Protein AF-A0A960RHS7-F1 (afdb_monomer_lite)

pLDDT: mean 85.56, std 8.04, range [52.03, 95.56]

Structure (mmCIF, N/CA/C/O backbone):
data_AF-A0A960RHS7-F1
#
_entry.id   AF-A0A960RHS7-F1
#
loop_
_atom_site.group_PDB
_atom_site.id
_atom_site.type_symbol
_atom_site.label_atom_id
_atom_site.label_alt_id
_atom_site.label_comp_id
_atom_site.label_asym_id
_atom_site.label_entity_id
_atom_site.label_seq_id
_atom_site.pdbx_PDB_ins_code
_atom_site.Cartn_x
_atom_site.Cartn_y
_atom_site.Cartn_z
_atom_site.occupancy
_atom_site.B_iso_or_equiv
_atom_site.auth_seq_id
_atom_site.auth_comp_id
_atom_site.auth_asym_id
_atom_site.auth_atom_id
_atom_site.pdbx_PDB_model_num
ATOM 1 N N . MET A 1 1 ? -24.316 -7.707 -0.248 1.00 77.88 1 MET A N 1
ATOM 2 C CA . MET A 1 1 ? -23.109 -7.051 0.309 1.00 77.88 1 MET A CA 1
ATOM 3 C C . MET A 1 1 ? -22.322 -7.945 1.276 1.00 77.88 1 MET A C 1
ATOM 5 O O . MET A 1 1 ? -21.204 -8.300 0.944 1.00 77.88 1 MET A O 1
ATOM 9 N N . LYS A 1 2 ? -22.888 -8.410 2.404 1.00 79.69 2 LYS A N 1
ATOM 10 C CA . LYS A 1 2 ? -22.148 -9.217 3.407 1.00 79.69 2 LYS A CA 1
ATOM 11 C C . LYS A 1 2 ? -21.436 -10.469 2.859 1.00 79.69 2 LYS A C 1
ATOM 13 O O . LYS A 1 2 ? -20.266 -10.679 3.148 1.00 79.69 2 LYS A O 1
ATOM 18 N N . ARG A 1 3 ? -22.123 -11.273 2.037 1.00 86.50 3 ARG A N 1
ATOM 19 C CA . ARG A 1 3 ? -21.534 -12.470 1.401 1.00 86.50 3 ARG A CA 1
ATOM 20 C C . ARG A 1 3 ? -20.357 -12.122 0.484 1.00 86.50 3 ARG A C 1
ATOM 22 O O . ARG A 1 3 ? -19.348 -12.806 0.524 1.00 86.50 3 ARG A O 1
ATOM 29 N N . ALA A 1 4 ? -20.466 -11.030 -0.275 1.00 85.12 4 ALA A N 1
ATOM 30 C CA . ALA A 1 4 ? -19.394 -10.567 -1.151 1.00 85.12 4 ALA A CA 1
ATOM 31 C C . ALA A 1 4 ? -18.138 -10.176 -0.356 1.00 85.12 4 ALA A C 1
ATOM 33 O O . ALA A 1 4 ? -17.047 -10.571 -0.731 1.00 85.12 4 ALA A O 1
ATOM 34 N N . MET A 1 5 ? -18.283 -9.497 0.786 1.00 84.31 5 MET A N 1
ATOM 35 C CA . MET A 1 5 ? -17.137 -9.128 1.631 1.00 84.31 5 MET A CA 1
ATOM 36 C C . MET A 1 5 ? -16.442 -10.334 2.268 1.00 84.31 5 MET A C 1
ATOM 38 O O . MET A 1 5 ? -15.220 -10.350 2.374 1.00 84.31 5 MET A O 1
ATOM 42 N N . ILE A 1 6 ? -17.207 -11.358 2.658 1.00 88.31 6 ILE A N 1
ATOM 43 C CA . ILE A 1 6 ? -16.636 -12.626 3.133 1.00 88.31 6 ILE A CA 1
ATOM 44 C C . ILE A 1 6 ? -15.860 -13.302 1.999 1.00 88.31 6 ILE A C 1
ATOM 46 O O . ILE A 1 6 ? -14.728 -13.722 2.208 1.00 88.31 6 ILE A O 1
ATOM 50 N N . LEU A 1 7 ? -16.432 -13.362 0.792 1.00 89.25 7 LEU A N 1
ATOM 51 C CA . LEU A 1 7 ? -15.748 -13.925 -0.374 1.00 89.25 7 LEU A CA 1
ATOM 52 C C . LEU A 1 7 ? -14.478 -13.143 -0.727 1.00 89.25 7 LEU A C 1
ATOM 54 O O . LEU A 1 7 ? -13.459 -13.763 -0.994 1.00 89.25 7 LEU A O 1
ATOM 58 N N . MET A 1 8 ? -14.500 -11.808 -0.665 1.00 87.44 8 MET A N 1
ATOM 59 C CA . MET A 1 8 ? -13.308 -10.976 -0.871 1.00 87.44 8 MET A CA 1
ATOM 60 C C . MET A 1 8 ? -12.215 -11.295 0.150 1.00 87.44 8 MET A C 1
ATOM 62 O O . MET A 1 8 ? -11.065 -11.496 -0.232 1.00 87.44 8 MET A O 1
ATOM 66 N N . LEU A 1 9 ? -12.572 -11.399 1.435 1.00 89.25 9 LEU A N 1
ATOM 67 C CA . LEU A 1 9 ? -11.628 -11.767 2.488 1.00 89.25 9 LEU A CA 1
ATOM 68 C C . LEU A 1 9 ? -11.018 -13.153 2.233 1.00 89.25 9 LEU A C 1
ATOM 70 O O . LEU A 1 9 ? -9.800 -13.302 2.280 1.00 89.25 9 LEU A O 1
ATOM 74 N N . LEU A 1 10 ? -11.841 -14.150 1.905 1.00 89.69 10 LEU A N 1
ATOM 75 C CA . LEU A 1 10 ? -11.372 -15.509 1.621 1.00 89.69 10 LEU A CA 1
ATOM 76 C C . LEU A 1 10 ? -10.491 -15.565 0.367 1.00 89.69 10 LEU A C 1
ATOM 78 O O . LEU A 1 10 ? -9.412 -16.149 0.400 1.00 89.69 10 LEU A O 1
ATOM 82 N N . PHE A 1 11 ? -10.902 -14.921 -0.726 1.00 89.94 11 PHE A N 1
ATOM 83 C CA . PHE A 1 11 ? -10.131 -14.913 -1.969 1.00 89.94 11 PHE A CA 1
ATOM 84 C C . PHE A 1 11 ? -8.838 -14.106 -1.865 1.00 89.94 11 PHE A C 1
ATOM 86 O O . PHE A 1 11 ? -7.864 -14.443 -2.535 1.00 89.94 11 PHE A O 1
ATOM 93 N N . SER A 1 12 ? -8.760 -13.118 -0.971 1.00 88.88 12 SER A N 1
ATOM 94 C CA . SER A 1 12 ? -7.507 -12.405 -0.705 1.00 88.88 12 SER A CA 1
ATOM 95 C C . SER A 1 12 ? -6.403 -13.283 -0.090 1.00 88.88 12 SER A C 1
ATOM 97 O O . SER A 1 12 ? -5.241 -12.882 -0.110 1.00 88.88 12 SER A O 1
ATOM 99 N N . LEU A 1 13 ? -6.728 -14.492 0.397 1.00 88.56 13 LEU A N 1
ATOM 100 C CA . LEU A 1 13 ? -5.743 -15.484 0.849 1.00 88.56 13 LEU A CA 1
ATOM 101 C C . LEU A 1 13 ? -5.168 -16.342 -0.285 1.00 88.56 13 LEU A C 1
ATOM 103 O O . LEU A 1 13 ? -4.121 -16.956 -0.093 1.00 88.56 13 LEU A O 1
ATOM 107 N N . ILE A 1 14 ? -5.807 -16.388 -1.461 1.00 89.56 14 ILE A N 1
ATOM 108 C CA . ILE A 1 14 ? -5.341 -17.209 -2.591 1.00 89.56 14 ILE A CA 1
ATOM 109 C C . ILE A 1 14 ? -3.872 -16.907 -2.949 1.00 89.56 14 ILE A C 1
ATOM 111 O O . ILE A 1 14 ? -3.099 -17.861 -3.044 1.00 89.56 14 ILE A O 1
ATOM 115 N N . PRO A 1 15 ? -3.432 -15.635 -3.082 1.00 86.12 15 PRO A N 1
ATOM 116 C CA . PRO A 1 15 ? -2.029 -15.328 -3.371 1.00 86.12 15 PRO A CA 1
ATOM 117 C C . PRO A 1 15 ? -1.060 -15.806 -2.289 1.00 86.12 15 PRO A C 1
ATOM 119 O O . PRO A 1 15 ? 0.035 -16.262 -2.606 1.00 86.12 15 PRO A O 1
ATOM 122 N N . VAL A 1 16 ? -1.472 -15.751 -1.021 1.00 85.75 16 VAL A N 1
ATOM 123 C CA . VAL A 1 16 ? -0.654 -16.211 0.107 1.00 85.75 16 VAL A CA 1
ATOM 124 C C . VAL A 1 16 ? -0.471 -17.725 0.041 1.00 85.75 16 VAL A C 1
ATOM 126 O O . VAL A 1 16 ? 0.652 -18.209 0.130 1.00 85.75 16 VAL A O 1
ATOM 129 N N . PHE A 1 17 ? -1.551 -18.483 -0.163 1.00 89.50 17 PHE A N 1
ATOM 130 C CA . PHE A 1 17 ? -1.464 -19.939 -0.285 1.00 89.50 17 PHE A CA 1
ATOM 131 C C . PHE A 1 17 ? -0.670 -20.369 -1.518 1.00 89.50 17 PHE A C 1
ATOM 133 O O . PHE A 1 17 ? 0.147 -21.283 -1.422 1.00 89.50 17 PHE A O 1
ATOM 140 N N . ALA A 1 18 ? -0.852 -19.681 -2.648 1.00 88.62 18 ALA A N 1
ATOM 141 C CA . ALA A 1 18 ? -0.068 -19.909 -3.857 1.00 88.62 18 ALA A CA 1
ATOM 142 C C . ALA A 1 18 ? 1.438 -19.731 -3.605 1.00 88.62 18 ALA A C 1
ATOM 144 O O . ALA A 1 18 ? 2.249 -20.511 -4.107 1.00 88.62 18 ALA A O 1
ATOM 145 N N . GLN A 1 19 ? 1.799 -18.742 -2.789 1.00 86.00 19 GLN A N 1
ATOM 146 C CA . GLN A 1 19 ? 3.178 -18.469 -2.418 1.00 86.00 19 GLN A CA 1
ATOM 147 C C . GLN A 1 19 ? 3.744 -19.470 -1.411 1.00 86.00 19 GLN A C 1
ATOM 149 O O . GLN A 1 19 ? 4.865 -19.937 -1.593 1.00 86.00 19 GLN A O 1
ATOM 154 N N . ILE A 1 20 ? 2.975 -19.836 -0.384 1.00 87.62 20 ILE A N 1
ATOM 155 C CA . ILE A 1 20 ? 3.377 -20.868 0.579 1.00 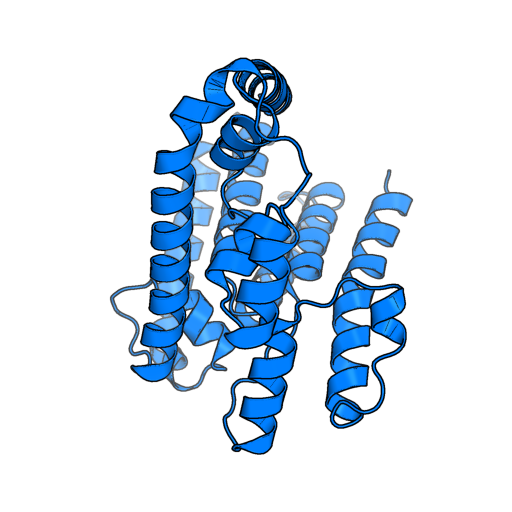87.62 20 ILE A CA 1
ATOM 156 C C . ILE A 1 20 ? 3.630 -22.187 -0.148 1.00 87.62 20 ILE A C 1
ATOM 158 O O . ILE A 1 20 ? 4.653 -22.816 0.095 1.00 87.62 20 ILE A O 1
ATOM 162 N N . LEU A 1 21 ? 2.744 -22.580 -1.069 1.00 89.88 21 LEU A N 1
ATOM 163 C CA . LEU A 1 21 ? 2.913 -23.788 -1.876 1.00 89.88 21 LEU A CA 1
ATOM 164 C C . LEU A 1 21 ? 4.201 -23.733 -2.707 1.00 89.88 21 LEU A C 1
ATOM 166 O O . LEU A 1 21 ? 4.971 -24.690 -2.711 1.00 89.88 21 LEU A O 1
ATOM 170 N N . PHE A 1 22 ? 4.461 -22.595 -3.354 1.00 87.44 22 PHE A N 1
ATOM 171 C CA . PHE A 1 22 ? 5.679 -22.383 -4.131 1.00 87.44 22 PHE A CA 1
ATOM 172 C C . PHE A 1 22 ? 6.938 -22.522 -3.261 1.00 87.44 22 PHE A C 1
ATOM 174 O O . PHE A 1 22 ? 7.807 -23.329 -3.583 1.00 87.44 22 PHE A O 1
ATOM 181 N N . PHE A 1 23 ? 7.013 -21.826 -2.123 1.00 85.25 23 PHE A N 1
ATOM 182 C CA . PHE A 1 23 ? 8.175 -21.892 -1.228 1.00 85.25 23 PHE A CA 1
ATOM 183 C C . PHE A 1 23 ? 8.345 -23.256 -0.555 1.00 85.25 23 PHE A C 1
ATOM 185 O O . PHE A 1 23 ? 9.458 -23.769 -0.504 1.00 85.25 23 PHE A O 1
ATOM 192 N N . ALA A 1 24 ? 7.258 -23.882 -0.096 1.00 86.81 24 ALA A N 1
ATOM 193 C CA . ALA A 1 24 ? 7.297 -25.217 0.503 1.00 86.81 24 ALA A CA 1
ATOM 194 C C . ALA A 1 24 ? 7.778 -26.285 -0.491 1.00 86.81 24 ALA A C 1
ATOM 196 O O . ALA A 1 24 ? 8.379 -27.277 -0.093 1.00 86.81 24 ALA A O 1
ATOM 197 N N . SER A 1 25 ? 7.538 -26.068 -1.786 1.00 88.00 25 SER A N 1
ATOM 198 C CA . SER A 1 25 ? 8.010 -26.937 -2.865 1.00 88.00 25 SER A CA 1
ATOM 199 C C . SER A 1 25 ? 9.435 -26.629 -3.347 1.00 88.00 25 SER A C 1
ATOM 201 O O . SER A 1 25 ? 9.880 -27.230 -4.325 1.00 88.00 25 SER A O 1
ATOM 203 N N . GLY A 1 26 ? 10.133 -25.663 -2.735 1.00 82.19 26 GLY A N 1
ATOM 204 C CA . GLY A 1 26 ? 11.438 -25.192 -3.215 1.00 82.19 26 GLY A CA 1
ATOM 205 C C . GLY A 1 26 ? 11.376 -24.569 -4.615 1.00 82.19 26 GLY A C 1
ATOM 206 O O . GLY A 1 26 ? 12.305 -24.711 -5.397 1.00 82.19 26 GLY A O 1
ATOM 207 N N . GLY A 1 27 ? 10.246 -23.954 -4.975 1.00 81.75 27 GLY A N 1
ATOM 208 C CA . GLY A 1 27 ? 10.025 -23.340 -6.286 1.00 81.75 27 GLY A CA 1
ATOM 209 C C . GLY A 1 27 ? 9.583 -24.296 -7.403 1.00 81.75 27 GLY A C 1
ATOM 210 O O . GLY A 1 27 ? 9.363 -23.850 -8.528 1.00 81.75 27 GLY A O 1
ATOM 211 N N . THR A 1 28 ? 9.406 -25.591 -7.123 1.00 86.56 28 THR A N 1
ATOM 212 C CA . THR A 1 28 ? 9.027 -26.587 -8.147 1.00 86.56 28 THR A CA 1
ATOM 213 C C . THR A 1 28 ? 7.557 -26.505 -8.573 1.00 86.56 28 THR A C 1
ATOM 215 O O . THR A 1 28 ? 7.239 -26.753 -9.738 1.00 86.56 28 THR A O 1
ATOM 218 N N . ILE A 1 29 ? 6.652 -26.128 -7.664 1.00 89.25 29 ILE A N 1
ATOM 219 C CA . ILE A 1 29 ? 5.213 -25.990 -7.928 1.00 89.25 29 ILE A CA 1
ATOM 220 C C . ILE A 1 29 ? 4.883 -24.517 -8.182 1.00 89.25 29 ILE A C 1
ATOM 222 O O . ILE A 1 29 ? 4.754 -23.732 -7.240 1.00 89.25 29 ILE A O 1
ATOM 226 N N . TYR A 1 30 ? 4.723 -24.144 -9.454 1.00 87.38 30 TYR A N 1
ATOM 227 C CA . TYR A 1 30 ? 4.441 -22.769 -9.900 1.00 87.38 30 TYR A CA 1
ATOM 228 C C . TYR A 1 30 ? 3.184 -22.633 -10.778 1.00 87.38 30 TYR A C 1
ATOM 230 O O . TYR A 1 30 ? 2.812 -21.521 -11.157 1.00 87.38 30 TYR A O 1
ATOM 238 N N . GLN A 1 31 ? 2.503 -23.735 -11.102 1.00 90.38 31 GLN A N 1
ATOM 239 C CA . GLN A 1 31 ? 1.359 -23.781 -12.022 1.00 90.38 31 GLN A CA 1
ATOM 240 C C . GLN A 1 31 ? 0.184 -22.911 -11.550 1.00 90.38 31 GLN A C 1
ATOM 242 O O . GLN A 1 31 ? -0.555 -22.359 -12.361 1.00 90.38 31 GLN A O 1
ATOM 247 N N . GLN A 1 32 ? 0.031 -22.730 -10.239 1.00 88.81 32 GLN A N 1
ATOM 248 C CA . GLN A 1 32 ? -0.959 -21.844 -9.634 1.00 88.81 32 GLN A CA 1
ATOM 249 C C . GLN A 1 32 ? -0.815 -20.383 -10.088 1.00 88.81 32 GLN A C 1
ATOM 251 O O . GLN A 1 32 ? -1.810 -19.659 -10.141 1.00 88.81 32 GLN A O 1
ATOM 256 N N . TYR A 1 33 ? 0.387 -19.952 -10.485 1.00 85.75 33 TYR A N 1
ATOM 257 C CA . TYR A 1 33 ? 0.612 -18.607 -11.014 1.00 85.75 33 TYR A CA 1
ATOM 258 C C . TYR A 1 33 ? 0.092 -18.404 -12.443 1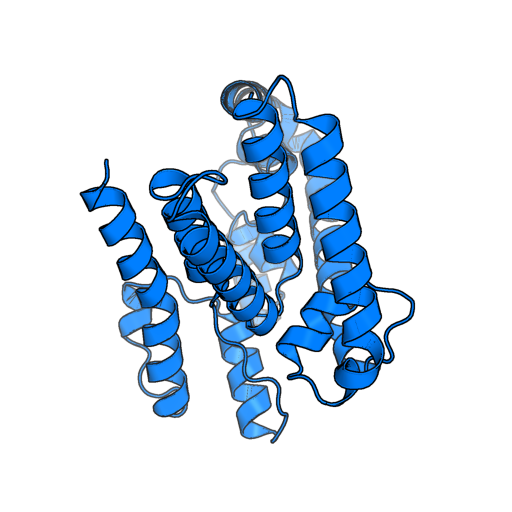.00 85.75 33 TYR A C 1
ATOM 260 O O . TYR A 1 33 ? 0.075 -17.275 -12.924 1.00 85.75 33 TYR A O 1
ATOM 268 N N . ALA A 1 34 ? -0.418 -19.454 -13.097 1.00 84.94 34 ALA A N 1
ATOM 269 C CA . ALA A 1 34 ? -1.224 -19.299 -14.308 1.00 84.94 34 ALA A CA 1
ATOM 270 C C . ALA A 1 34 ? -2.573 -18.609 -14.024 1.00 84.94 34 ALA A C 1
ATOM 272 O O . ALA A 1 34 ? -3.135 -17.960 -14.901 1.00 84.94 34 ALA A O 1
ATOM 273 N N . PHE A 1 35 ? -3.084 -18.732 -12.794 1.00 85.25 35 PHE A N 1
ATOM 274 C CA . PHE A 1 35 ? -4.382 -18.183 -12.382 1.00 85.25 35 PHE A CA 1
ATOM 275 C C . PHE A 1 35 ? -4.255 -17.050 -11.360 1.00 85.25 35 PHE A C 1
ATOM 277 O O . PHE A 1 35 ? -5.196 -16.286 -11.149 1.00 85.25 35 PHE A O 1
ATOM 284 N N . VAL A 1 36 ? -3.097 -16.939 -10.710 1.00 83.69 36 VAL A N 1
ATOM 285 C CA . VAL A 1 36 ? -2.826 -15.967 -9.653 1.00 83.69 36 VAL A CA 1
ATOM 286 C C . VAL A 1 36 ? -1.660 -15.093 -10.077 1.00 83.69 36 VAL A C 1
ATOM 288 O O . VAL A 1 36 ? -0.592 -15.595 -10.409 1.00 83.69 36 VAL A O 1
ATOM 291 N N . LYS A 1 37 ? -1.831 -13.771 -10.020 1.00 78.31 37 LYS A N 1
ATOM 292 C CA . LYS A 1 37 ? -0.743 -12.846 -10.343 1.00 78.31 37 LYS A CA 1
ATOM 293 C C . LYS A 1 37 ? 0.407 -13.024 -9.348 1.00 78.31 37 LYS A C 1
ATOM 295 O O . LYS A 1 37 ? 0.282 -12.657 -8.180 1.00 78.31 37 LYS A O 1
ATOM 300 N N . ALA A 1 38 ? 1.526 -13.563 -9.822 1.00 69.50 38 ALA A N 1
ATOM 301 C CA . ALA A 1 38 ? 2.760 -13.623 -9.055 1.00 69.50 38 ALA A CA 1
ATOM 302 C C . ALA A 1 38 ? 3.370 -12.224 -8.934 1.00 69.50 38 ALA A C 1
ATOM 304 O O . ALA A 1 38 ? 3.441 -11.476 -9.913 1.00 69.50 38 ALA A O 1
ATOM 305 N N . TYR A 1 39 ? 3.890 -11.886 -7.758 1.00 70.00 39 TYR A N 1
ATOM 306 C CA . TYR A 1 39 ? 4.847 -10.791 -7.651 1.00 70.00 39 TYR A CA 1
ATOM 307 C C . TYR A 1 39 ? 6.246 -11.360 -7.911 1.00 70.00 39 TYR A C 1
ATOM 309 O O . TYR A 1 39 ? 6.956 -11.751 -6.989 1.00 70.00 39 TYR A O 1
ATOM 317 N N . ALA A 1 40 ? 6.614 -11.465 -9.189 1.00 62.34 40 ALA A N 1
ATOM 318 C CA . ALA A 1 40 ? 7.804 -12.195 -9.629 1.00 62.34 40 ALA A CA 1
ATOM 319 C C . ALA A 1 40 ? 9.102 -11.714 -8.953 1.00 62.34 40 ALA A C 1
ATOM 321 O O . ALA A 1 40 ? 9.850 -12.529 -8.423 1.00 62.34 40 ALA A O 1
ATOM 322 N N . THR A 1 41 ? 9.337 -10.398 -8.882 1.00 63.75 41 THR A N 1
ATOM 323 C CA . THR A 1 41 ? 10.586 -9.828 -8.341 1.00 63.75 41 THR A CA 1
ATOM 324 C C . THR A 1 41 ? 10.828 -10.203 -6.880 1.00 63.75 41 THR A C 1
ATOM 326 O O . THR A 1 41 ? 11.939 -10.536 -6.493 1.00 63.75 41 THR A O 1
ATOM 329 N N . GLY A 1 42 ? 9.788 -10.159 -6.050 1.00 67.62 42 GLY A N 1
ATOM 330 C CA . GLY A 1 42 ? 9.926 -10.506 -4.635 1.00 67.62 42 GLY A CA 1
ATOM 331 C C . GLY A 1 42 ? 9.739 -11.995 -4.346 1.00 67.62 42 GLY A C 1
ATOM 332 O O . GLY A 1 42 ? 10.207 -12.453 -3.308 1.00 67.62 42 GLY A O 1
ATOM 333 N N . LEU A 1 43 ? 9.137 -12.762 -5.263 1.00 72.00 43 LEU A N 1
ATOM 334 C CA . LEU A 1 43 ? 9.147 -14.224 -5.212 1.00 72.00 43 LEU A CA 1
ATOM 335 C C . LEU A 1 43 ? 10.567 -14.767 -5.426 1.00 72.00 43 LEU A C 1
ATOM 337 O O . LEU A 1 43 ? 11.035 -15.566 -4.622 1.00 72.00 43 LEU A O 1
ATOM 341 N N . LEU A 1 44 ? 11.252 -14.274 -6.464 1.00 69.38 44 LEU A N 1
ATOM 342 C CA . LEU A 1 44 ? 12.635 -14.632 -6.788 1.00 69.38 44 LEU A CA 1
ATOM 343 C C . LEU A 1 44 ? 13.599 -14.169 -5.694 1.00 69.38 44 LEU A C 1
ATOM 345 O O . LEU A 1 44 ? 14.337 -14.988 -5.166 1.00 69.38 44 LEU A O 1
ATOM 349 N N . GLY A 1 45 ? 13.494 -12.912 -5.248 1.00 68.19 45 GLY A N 1
ATOM 350 C CA . GLY A 1 45 ? 14.327 -12.421 -4.144 1.00 68.19 45 GLY A CA 1
ATOM 351 C C . GLY A 1 45 ? 14.104 -13.170 -2.822 1.00 68.19 45 GLY A C 1
ATOM 352 O O . GLY A 1 45 ? 15.018 -13.280 -2.012 1.00 68.19 45 GLY A O 1
ATOM 353 N N . THR A 1 46 ? 12.907 -13.727 -2.597 1.00 71.38 46 THR A N 1
ATOM 354 C CA . THR A 1 46 ? 12.667 -14.597 -1.435 1.00 71.38 46 THR A CA 1
ATOM 355 C C . THR A 1 46 ? 13.326 -15.965 -1.605 1.00 71.38 46 THR A C 1
ATOM 357 O O . THR A 1 46 ? 13.904 -16.463 -0.645 1.00 71.38 46 THR A O 1
ATOM 360 N N . LEU A 1 47 ? 13.266 -16.572 -2.796 1.00 72.06 47 LEU A N 1
ATOM 361 C CA . LEU A 1 47 ? 13.964 -17.834 -3.066 1.00 72.06 47 LEU A CA 1
ATOM 362 C C . LEU A 1 47 ? 15.479 -17.682 -2.920 1.00 72.06 47 LEU A C 1
ATOM 364 O O . LEU A 1 47 ? 16.089 -18.466 -2.204 1.00 72.06 47 LEU A O 1
ATOM 368 N N . GLU A 1 48 ? 16.063 -16.638 -3.509 1.00 70.56 48 GLU A N 1
ATOM 369 C CA . GLU A 1 48 ? 17.491 -16.323 -3.372 1.00 70.56 48 GLU A CA 1
ATOM 370 C C . GLU A 1 48 ? 17.878 -16.101 -1.899 1.00 70.56 48 GLU A C 1
ATOM 372 O O . GLU A 1 48 ? 18.922 -16.565 -1.438 1.00 70.56 48 GLU A O 1
ATOM 377 N N . GLY A 1 49 ? 17.010 -15.443 -1.121 1.00 68.50 49 GLY A N 1
ATOM 378 C CA . GLY A 1 49 ? 17.170 -15.300 0.328 1.00 68.50 49 GLY A CA 1
ATOM 379 C C . GLY A 1 49 ? 17.148 -16.646 1.060 1.00 68.50 49 GLY A C 1
ATOM 380 O O . GLY A 1 49 ? 18.016 -16.913 1.886 1.00 68.50 49 GLY A O 1
ATOM 381 N N . MET A 1 50 ? 16.204 -17.526 0.723 1.00 69.00 50 MET A N 1
ATOM 382 C CA . MET A 1 50 ? 16.107 -18.868 1.307 1.00 69.00 50 MET A CA 1
ATOM 383 C C . MET A 1 50 ? 17.316 -19.748 0.953 1.00 69.00 50 MET A C 1
ATOM 385 O O . MET A 1 50 ? 17.805 -20.474 1.815 1.00 69.00 50 MET A O 1
ATOM 389 N N . GLU A 1 51 ? 17.822 -19.662 -0.279 1.00 71.38 51 GLU A N 1
ATOM 390 C CA . GLU A 1 51 ? 18.999 -20.403 -0.753 1.00 71.38 51 GLU A CA 1
ATOM 391 C C . GLU A 1 51 ? 20.307 -19.894 -0.131 1.00 71.38 51 GLU A C 1
ATOM 393 O O . GLU A 1 51 ? 21.192 -20.686 0.187 1.00 71.38 51 GLU A O 1
ATOM 398 N N . SER A 1 52 ? 20.419 -18.584 0.104 1.00 67.31 52 SER A N 1
ATOM 399 C CA . SER A 1 52 ? 21.588 -17.956 0.740 1.00 67.31 52 SER A CA 1
ATOM 400 C C . SER A 1 52 ? 21.587 -18.031 2.274 1.00 67.31 52 SER A C 1
ATOM 402 O O . SER A 1 52 ? 22.519 -17.543 2.913 1.00 67.31 52 SER A O 1
ATOM 404 N N . GLY A 1 53 ? 20.559 -18.630 2.889 1.00 59.47 53 GLY A N 1
ATOM 405 C CA . GLY A 1 53 ? 20.384 -18.658 4.348 1.00 59.47 53 GLY A CA 1
ATOM 406 C C . GLY A 1 53 ? 19.981 -17.304 4.954 1.00 59.47 53 GLY A C 1
ATOM 407 O O . GLY A 1 53 ? 19.979 -17.146 6.177 1.00 59.47 53 GLY A O 1
ATOM 408 N N . GLY A 1 54 ? 19.630 -16.325 4.116 1.00 56.34 54 GLY A N 1
ATOM 409 C CA . GLY A 1 54 ? 19.115 -15.020 4.510 1.00 56.34 54 GLY A CA 1
ATOM 410 C C . GLY A 1 54 ? 17.675 -15.102 5.027 1.00 56.34 54 GLY A C 1
ATOM 411 O O . GLY A 1 54 ? 16.798 -15.717 4.427 1.00 56.34 54 GLY A O 1
ATOM 412 N N . GLN A 1 55 ? 17.391 -14.446 6.154 1.00 52.41 55 GLN A N 1
ATOM 413 C CA . GLN A 1 55 ? 16.097 -14.538 6.852 1.00 52.41 55 GLN A CA 1
ATOM 414 C C . GLN A 1 55 ? 14.930 -13.755 6.210 1.00 52.41 55 GLN A C 1
ATOM 416 O O . GLN A 1 55 ? 13.943 -13.434 6.875 1.00 52.41 55 GLN A O 1
ATOM 421 N N . THR A 1 56 ? 14.987 -13.412 4.927 1.00 55.97 56 THR A N 1
ATOM 422 C CA . THR A 1 56 ? 14.024 -12.487 4.306 1.00 55.97 56 THR A CA 1
ATOM 423 C C . THR A 1 56 ? 12.931 -13.202 3.515 1.00 55.97 56 THR A C 1
ATOM 425 O O . THR A 1 56 ? 12.602 -12.822 2.393 1.00 55.97 56 THR A O 1
ATOM 428 N N . ALA A 1 57 ? 12.285 -14.200 4.124 1.00 59.66 57 ALA A N 1
ATOM 429 C CA . ALA A 1 57 ? 11.071 -14.769 3.548 1.00 59.66 57 ALA A CA 1
ATOM 430 C C . ALA A 1 57 ? 9.914 -13.756 3.601 1.00 59.66 57 ALA A C 1
ATOM 432 O O . ALA A 1 57 ? 9.420 -13.409 4.677 1.00 59.66 57 ALA A O 1
ATOM 433 N N . ARG A 1 58 ? 9.477 -13.260 2.436 1.00 71.75 58 ARG A N 1
ATOM 434 C CA . ARG A 1 58 ? 8.366 -12.303 2.324 1.00 71.75 58 ARG A CA 1
ATOM 435 C C . ARG A 1 58 ? 7.094 -12.997 1.905 1.00 71.75 58 ARG A C 1
ATOM 437 O O . ARG A 1 58 ? 7.033 -13.569 0.822 1.00 71.75 58 ARG A O 1
ATOM 444 N N . LEU A 1 59 ? 6.049 -12.857 2.711 1.00 74.56 59 LEU A N 1
ATOM 445 C CA . LEU A 1 59 ? 4.716 -13.322 2.347 1.00 74.56 59 LEU A CA 1
ATOM 446 C C . LEU A 1 59 ? 3.830 -12.155 1.883 1.00 74.56 59 LEU A C 1
ATOM 448 O O . LEU A 1 59 ? 3.769 -11.104 2.528 1.00 74.56 59 LEU A O 1
ATOM 452 N N . TYR A 1 60 ? 3.119 -12.331 0.764 1.00 76.12 60 TYR A N 1
ATOM 453 C CA . TYR A 1 60 ? 2.238 -11.327 0.145 1.00 76.12 60 TYR A CA 1
ATOM 454 C C . TYR A 1 60 ? 0.906 -11.182 0.877 1.00 76.12 60 TYR A C 1
ATOM 456 O O . TYR A 1 60 ? -0.176 -11.402 0.341 1.00 76.12 60 TYR A O 1
ATOM 464 N N . PHE A 1 61 ? 0.985 -10.732 2.119 1.00 80.88 61 PHE A N 1
ATOM 465 C CA . PHE A 1 61 ? -0.164 -10.536 2.992 1.00 80.88 61 PHE A CA 1
ATOM 466 C C . PHE A 1 61 ? -0.931 -9.223 2.776 1.00 80.88 61 PHE A C 1
ATOM 468 O O . PHE A 1 61 ? -1.960 -8.988 3.410 1.00 80.88 61 PHE A O 1
ATOM 475 N N . GLN A 1 62 ? -0.447 -8.362 1.879 1.00 78.69 62 GLN A N 1
ATOM 476 C CA . GLN A 1 62 ? -0.964 -7.009 1.661 1.00 78.69 62 GLN A CA 1
ATOM 477 C C . GLN A 1 62 ? -2.479 -6.981 1.402 1.00 78.69 62 GLN A C 1
ATOM 479 O O . GLN A 1 62 ? -3.218 -6.237 2.049 1.00 78.69 62 GLN A O 1
ATOM 484 N N . GLY A 1 63 ? -2.938 -7.824 0.469 1.00 84.00 63 GLY A N 1
ATOM 485 C CA . GLY A 1 63 ? -4.343 -7.890 0.069 1.00 84.00 63 GLY A CA 1
ATOM 486 C C . GLY A 1 63 ? -5.245 -8.410 1.186 1.00 84.00 63 GLY A C 1
ATOM 487 O O . GLY A 1 63 ? -6.354 -7.904 1.363 1.00 84.00 63 GLY A O 1
ATOM 488 N N . PHE A 1 64 ? -4.752 -9.365 1.978 1.00 88.56 64 PHE A N 1
ATOM 489 C CA . PHE A 1 64 ? -5.497 -9.908 3.110 1.00 88.56 64 PHE A CA 1
ATOM 490 C C . PHE A 1 64 ? -5.655 -8.887 4.235 1.00 88.56 64 PHE A C 1
ATOM 492 O O . PHE A 1 64 ? -6.770 -8.686 4.709 1.00 88.56 64 PHE A O 1
ATOM 499 N N . GLY A 1 65 ? -4.581 -8.185 4.614 1.00 90.62 65 GLY A N 1
ATOM 500 C CA . GLY A 1 65 ? -4.641 -7.154 5.656 1.00 90.62 65 GLY A CA 1
ATOM 501 C C . GLY A 1 65 ? -5.668 -6.061 5.338 1.00 90.62 65 GLY A C 1
ATOM 502 O O . GLY A 1 65 ? -6.531 -5.761 6.164 1.00 90.62 65 GLY A O 1
ATOM 503 N N . MET A 1 66 ? -5.663 -5.536 4.107 1.00 90.31 66 MET A N 1
ATOM 504 C CA . MET A 1 66 ? -6.658 -4.542 3.676 1.00 90.31 66 MET A CA 1
ATOM 505 C C . MET A 1 66 ? -8.080 -5.109 3.600 1.00 90.31 66 MET A C 1
ATOM 507 O O . MET A 1 66 ? -9.029 -4.460 4.039 1.00 90.31 66 MET A O 1
ATOM 511 N N . SER A 1 67 ? -8.249 -6.330 3.088 1.00 90.88 67 SER A N 1
ATOM 512 C CA . SER A 1 67 ? -9.570 -6.971 3.019 1.00 90.88 67 SER A CA 1
ATOM 513 C C . SER A 1 67 ? -10.148 -7.229 4.413 1.00 90.88 67 SER A C 1
ATOM 515 O O . SER A 1 67 ? -11.343 -7.025 4.635 1.00 90.88 67 SER A O 1
ATOM 517 N N . LEU A 1 68 ? -9.301 -7.617 5.372 1.00 93.44 68 LEU A N 1
ATOM 518 C CA . LEU A 1 68 ? -9.677 -7.809 6.770 1.00 93.44 68 LEU A CA 1
ATOM 519 C C . LEU A 1 68 ? -10.098 -6.492 7.424 1.00 93.44 68 LEU A C 1
ATOM 521 O O . LEU A 1 68 ? -11.084 -6.473 8.160 1.00 93.44 68 LEU A O 1
ATOM 525 N N . LEU A 1 69 ? -9.405 -5.390 7.123 1.00 93.12 69 LEU A N 1
ATOM 526 C CA . LEU A 1 69 ? -9.796 -4.063 7.590 1.00 93.12 69 LEU A CA 1
ATOM 527 C C . LEU A 1 69 ? -11.188 -3.677 7.070 1.00 93.12 69 LEU A C 1
ATOM 529 O O . LEU A 1 69 ? -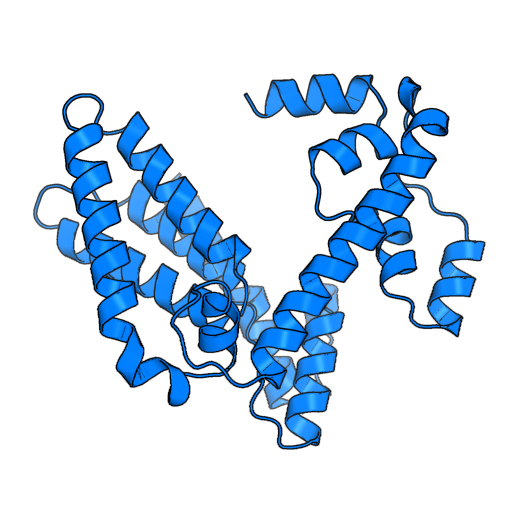12.055 -3.317 7.867 1.00 93.12 69 LEU A O 1
ATOM 533 N N . PHE A 1 70 ? -11.434 -3.780 5.760 1.00 91.56 70 PHE A N 1
ATOM 534 C CA . PHE A 1 70 ? -12.749 -3.462 5.191 1.00 91.56 70 PHE A CA 1
ATOM 535 C C . PHE A 1 70 ? -13.849 -4.352 5.767 1.00 91.56 70 PHE A C 1
ATOM 537 O O . PHE A 1 70 ? -14.928 -3.860 6.102 1.00 91.56 70 PHE A O 1
ATOM 544 N N . PHE A 1 71 ? -13.571 -5.648 5.933 1.00 92.50 71 PHE A N 1
ATOM 545 C CA . PHE A 1 71 ? -14.468 -6.569 6.621 1.00 92.50 71 PHE A CA 1
ATOM 546 C C . PHE A 1 71 ? -14.775 -6.090 8.048 1.00 92.50 71 PHE A C 1
ATOM 548 O O . PHE A 1 71 ? -15.939 -5.987 8.424 1.00 92.50 71 PHE A O 1
ATOM 555 N N . ALA A 1 72 ? -13.765 -5.733 8.838 1.00 92.62 72 ALA A N 1
ATOM 556 C CA . ALA A 1 72 ? -13.968 -5.275 10.208 1.00 92.62 72 ALA A CA 1
ATOM 557 C C . ALA A 1 72 ? -14.841 -4.011 10.268 1.00 92.62 72 ALA A C 1
ATOM 559 O O . ALA A 1 72 ? -15.820 -3.977 11.014 1.00 92.62 72 ALA A O 1
ATOM 560 N N . LEU A 1 73 ? -14.532 -3.011 9.436 1.00 90.75 73 LEU A N 1
ATOM 561 C CA . LEU A 1 73 ? -15.240 -1.728 9.401 1.00 90.75 73 LEU A CA 1
ATOM 562 C C . LEU A 1 73 ? -16.693 -1.847 8.920 1.00 90.75 73 LEU A C 1
ATOM 564 O O . LEU A 1 73 ? -17.548 -1.086 9.366 1.00 90.75 73 LEU A O 1
ATOM 568 N N . ALA A 1 74 ? -17.005 -2.801 8.040 1.00 88.88 74 ALA A N 1
ATOM 569 C CA . ALA A 1 74 ? -18.370 -2.982 7.545 1.00 88.88 74 ALA A CA 1
ATOM 570 C C . ALA A 1 74 ? -19.284 -3.760 8.506 1.00 88.88 74 ALA A C 1
ATOM 572 O O . ALA A 1 74 ? -20.509 -3.651 8.421 1.00 88.88 74 ALA A O 1
ATOM 573 N N . PHE A 1 75 ? -18.718 -4.587 9.390 1.00 88.25 75 PHE A N 1
ATOM 574 C CA . PHE A 1 75 ? -19.491 -5.490 10.251 1.00 88.25 75 PHE A CA 1
ATOM 575 C C . PHE A 1 75 ? -19.460 -5.119 11.735 1.00 88.25 75 PHE A C 1
ATOM 577 O O . PHE A 1 75 ? -20.349 -5.550 12.484 1.00 88.25 75 PHE A O 1
ATOM 584 N N . PHE A 1 76 ? -18.472 -4.337 12.169 1.00 89.12 76 PHE A N 1
ATOM 585 C CA . PHE A 1 76 ? -18.293 -3.947 13.561 1.00 89.12 76 PHE A CA 1
ATOM 586 C C . PHE A 1 76 ? -18.253 -2.425 13.712 1.00 89.12 76 PHE A C 1
ATOM 588 O O . PHE A 1 76 ? -17.641 -1.711 12.927 1.00 89.12 76 PHE A O 1
ATOM 595 N N . SER A 1 77 ? -18.902 -1.930 14.762 1.00 80.31 77 SER A N 1
ATOM 596 C CA . SER A 1 77 ? -18.907 -0.519 15.144 1.00 80.31 77 SER A CA 1
ATOM 597 C C . SER A 1 77 ? -17.869 -0.234 16.229 1.00 80.31 77 SER A C 1
ATOM 599 O O . SER A 1 77 ? -17.544 -1.107 17.037 1.00 80.31 77 SER A O 1
ATOM 601 N N . PHE A 1 78 ? -17.425 1.022 16.331 1.00 78.25 78 PHE A N 1
ATOM 602 C CA . PHE A 1 78 ? -16.585 1.476 17.452 1.00 78.25 78 PHE A CA 1
ATOM 603 C C . PHE A 1 78 ? -17.351 1.600 18.783 1.00 78.25 78 PHE A C 1
ATOM 605 O O . PHE A 1 78 ? -16.752 1.899 19.817 1.00 78.25 78 PHE A O 1
ATOM 612 N N . GLU A 1 79 ? -18.660 1.341 18.778 1.00 79.75 79 GLU A N 1
ATOM 613 C CA . GLU A 1 79 ? -19.538 1.380 19.948 1.00 79.75 79 GLU A CA 1
ATOM 614 C C . GLU A 1 79 ? -20.124 -0.010 20.248 1.00 79.75 79 GLU A C 1
ATOM 616 O O . GLU A 1 79 ? -20.348 -0.823 19.346 1.00 79.75 79 GLU A O 1
ATOM 621 N N . GLY A 1 80 ? -20.384 -0.284 21.530 1.00 83.19 80 GLY A N 1
ATOM 622 C CA . GLY A 1 80 ? -21.024 -1.517 21.994 1.00 83.19 80 GLY A CA 1
ATOM 623 C C . GLY A 1 80 ? -20.101 -2.740 22.102 1.00 83.19 80 GLY A C 1
ATOM 624 O O . GLY A 1 80 ? -18.876 -2.651 22.044 1.00 83.19 80 GLY A O 1
ATOM 625 N N . ARG A 1 81 ? -20.715 -3.921 22.273 1.00 83.56 81 ARG A N 1
ATOM 626 C CA . ARG A 1 81 ? -20.024 -5.191 22.595 1.00 83.56 81 ARG A CA 1
ATOM 627 C C . ARG A 1 81 ? -19.069 -5.686 21.501 1.00 83.56 81 ARG A C 1
ATOM 629 O O . ARG A 1 81 ? -18.154 -6.446 21.790 1.00 83.56 81 ARG A O 1
ATOM 636 N N . LYS A 1 82 ? -19.263 -5.255 20.249 1.00 88.94 82 LYS A N 1
ATOM 637 C CA . LYS A 1 82 ? -18.439 -5.671 19.099 1.00 88.94 82 LYS A CA 1
ATOM 638 C C . LYS A 1 82 ? -17.184 -4.812 18.894 1.00 88.94 82 LYS A C 1
ATOM 640 O O . LYS A 1 82 ? -16.360 -5.164 18.057 1.00 88.94 82 LYS A O 1
ATOM 645 N N . LYS A 1 83 ? -16.996 -3.746 19.685 1.00 88.19 83 LYS A N 1
ATOM 646 C CA . LYS A 1 83 ? -15.809 -2.877 19.623 1.00 88.19 83 LYS A CA 1
ATOM 647 C C . LYS A 1 83 ? -14.505 -3.659 19.804 1.00 88.19 83 LYS A C 1
ATOM 649 O O . LYS A 1 83 ? -13.534 -3.393 19.107 1.00 88.19 83 LYS A O 1
ATOM 654 N N . LEU A 1 84 ? -14.483 -4.632 20.720 1.00 89.25 84 LEU A N 1
ATOM 655 C CA . LEU A 1 84 ? -13.288 -5.444 20.953 1.00 89.25 84 LEU A CA 1
ATOM 656 C C . LEU A 1 84 ? -12.918 -6.266 19.711 1.00 89.25 84 LEU A C 1
ATOM 658 O O . LEU A 1 84 ? -11.755 -6.295 19.331 1.00 89.25 84 LEU A O 1
ATOM 662 N N . LEU A 1 85 ? -13.908 -6.863 19.038 1.00 91.50 85 LEU A N 1
ATOM 663 C CA . LEU A 1 85 ? -13.688 -7.609 17.795 1.00 91.50 85 LEU A CA 1
ATOM 664 C C . LEU A 1 85 ? -13.150 -6.705 16.682 1.00 91.50 85 LEU A C 1
ATOM 666 O O . LEU A 1 85 ? -12.226 -7.098 15.980 1.00 91.50 85 LEU A O 1
ATOM 670 N N . LEU A 1 86 ? -13.671 -5.479 16.564 1.00 91.12 86 LEU A N 1
ATOM 671 C CA . LEU A 1 86 ? -13.152 -4.489 15.619 1.00 91.12 86 LEU A CA 1
ATOM 672 C C . LEU A 1 86 ? -11.673 -4.185 15.872 1.00 91.12 86 LEU A C 1
ATOM 674 O O . LEU A 1 86 ? -10.869 -4.249 14.946 1.00 91.12 86 LEU A O 1
ATOM 678 N N . ILE A 1 87 ? -11.314 -3.886 17.124 1.00 90.25 87 ILE A N 1
ATOM 679 C CA . ILE A 1 87 ? -9.931 -3.581 17.510 1.00 90.25 87 ILE A CA 1
ATOM 680 C C . ILE A 1 87 ? -9.023 -4.775 17.213 1.00 90.25 87 ILE A C 1
ATOM 682 O O . ILE A 1 87 ? -7.970 -4.593 16.611 1.00 90.25 87 ILE A O 1
ATOM 686 N N . LEU A 1 88 ? -9.443 -5.993 17.564 1.00 92.44 88 LEU A N 1
ATOM 687 C CA . LEU A 1 88 ? -8.678 -7.207 17.277 1.00 92.44 88 LEU A CA 1
ATOM 688 C C . LEU A 1 88 ? -8.466 -7.409 15.772 1.00 92.44 88 LEU A C 1
ATOM 690 O O . LEU A 1 88 ? -7.349 -7.703 15.358 1.00 92.44 88 LEU A O 1
ATOM 694 N N . CYS A 1 89 ? -9.490 -7.202 14.941 1.00 93.88 89 CYS A N 1
ATOM 695 C CA . CYS A 1 89 ? -9.339 -7.295 13.490 1.00 93.88 89 CYS A CA 1
ATOM 696 C C . CYS A 1 89 ? -8.413 -6.210 12.924 1.00 93.88 89 CYS A C 1
ATOM 698 O O . CYS A 1 89 ? -7.637 -6.507 12.022 1.00 93.88 89 CYS A O 1
ATOM 700 N N . ILE A 1 90 ? -8.456 -4.981 13.451 1.00 92.25 90 ILE A N 1
ATOM 701 C CA . ILE A 1 90 ? -7.545 -3.898 13.045 1.00 92.25 90 ILE A CA 1
ATOM 702 C C . ILE A 1 90 ? -6.101 -4.239 13.425 1.00 92.25 90 ILE A C 1
ATOM 704 O O . ILE A 1 90 ? -5.205 -4.099 12.597 1.00 92.25 90 ILE A O 1
ATOM 708 N N . LEU A 1 91 ? -5.869 -4.715 14.651 1.00 91.62 91 LEU A N 1
ATOM 709 C CA . LEU A 1 91 ? -4.541 -5.131 15.107 1.00 91.62 91 LEU A CA 1
ATOM 710 C C . LEU A 1 91 ? -4.009 -6.307 14.284 1.00 91.62 91 LEU A C 1
ATOM 712 O O . LEU A 1 91 ? -2.843 -6.304 13.902 1.00 91.62 91 LEU A O 1
ATOM 716 N N . LEU A 1 92 ? -4.866 -7.276 13.957 1.00 93.00 92 LEU A N 1
ATOM 717 C CA . LEU A 1 92 ? -4.507 -8.406 13.105 1.00 93.00 92 LEU A CA 1
ATOM 718 C C . LEU A 1 92 ? -4.189 -7.956 11.673 1.00 93.00 92 LEU A C 1
ATOM 720 O O . LEU A 1 92 ? -3.188 -8.393 11.112 1.00 93.00 92 LEU A O 1
ATOM 724 N N . ALA A 1 93 ? -4.993 -7.054 11.102 1.00 92.75 93 ALA A N 1
ATOM 725 C CA . ALA A 1 93 ? -4.737 -6.468 9.789 1.00 92.75 93 ALA A CA 1
ATOM 726 C C . ALA A 1 93 ? -3.386 -5.741 9.763 1.00 92.75 93 ALA A C 1
ATOM 728 O O . ALA A 1 93 ? -2.575 -5.997 8.878 1.00 92.75 93 ALA A O 1
ATOM 729 N N . LEU A 1 94 ? -3.106 -4.905 10.769 1.00 90.38 94 LEU A N 1
ATOM 730 C CA . LEU A 1 94 ? -1.827 -4.209 10.913 1.00 90.38 94 LEU A CA 1
ATOM 731 C C . LEU A 1 94 ? -0.655 -5.181 11.072 1.00 90.38 94 LEU A C 1
ATOM 733 O O . LEU A 1 94 ? 0.334 -5.045 10.360 1.00 90.38 94 LEU A O 1
ATOM 737 N N . GLY A 1 95 ? -0.762 -6.169 11.962 1.00 89.94 95 GLY A N 1
ATOM 738 C CA . GLY A 1 95 ? 0.297 -7.149 12.210 1.00 89.94 95 GLY A CA 1
ATOM 739 C C . GLY A 1 95 ? 0.639 -7.963 10.963 1.00 89.94 95 GLY A C 1
ATOM 740 O O . GLY A 1 95 ? 1.804 -8.076 10.586 1.00 89.94 95 GLY A O 1
ATOM 741 N N . ILE A 1 96 ? -0.379 -8.461 10.264 1.00 89.19 96 ILE A N 1
ATOM 742 C CA . ILE A 1 96 ? -0.204 -9.218 9.022 1.00 89.19 96 ILE A CA 1
ATOM 743 C C . ILE A 1 96 ? 0.362 -8.328 7.899 1.00 89.19 96 ILE A C 1
ATOM 745 O O . ILE A 1 96 ? 1.235 -8.758 7.143 1.00 89.19 96 ILE A O 1
ATOM 749 N N . SER A 1 97 ? -0.064 -7.066 7.804 1.00 89.50 97 SER A N 1
ATOM 750 C CA . SER A 1 97 ? 0.505 -6.112 6.847 1.00 89.50 97 SER A CA 1
ATOM 751 C C . SER A 1 97 ? 1.947 -5.718 7.174 1.00 89.50 97 SER A C 1
ATOM 753 O O . SER A 1 97 ? 2.741 -5.571 6.248 1.00 89.50 97 SER A O 1
ATOM 755 N N . LEU A 1 98 ? 2.327 -5.613 8.450 1.00 88.88 98 LEU A N 1
ATOM 756 C CA . LEU A 1 98 ? 3.713 -5.380 8.873 1.00 88.88 98 LEU A CA 1
ATOM 757 C C . LEU A 1 98 ? 4.631 -6.534 8.454 1.00 88.88 98 LEU A C 1
ATOM 759 O O . LEU A 1 98 ? 5.726 -6.294 7.950 1.00 88.88 98 LEU A O 1
ATOM 763 N N . LEU A 1 99 ? 4.167 -7.781 8.582 1.00 86.94 99 LEU A N 1
ATOM 764 C CA . LEU A 1 99 ? 4.912 -8.965 8.136 1.00 86.94 99 LEU A CA 1
ATOM 765 C C . LEU A 1 99 ? 5.172 -8.976 6.622 1.00 86.94 99 LEU A C 1
ATOM 767 O O . LEU A 1 99 ? 6.102 -9.636 6.167 1.00 86.94 99 LEU A O 1
ATOM 771 N N . SER A 1 100 ? 4.386 -8.233 5.837 1.00 84.19 100 SER A N 1
ATOM 772 C CA . SER A 1 100 ? 4.536 -8.208 4.382 1.00 84.19 100 SER A CA 1
ATOM 773 C C . SER A 1 100 ? 5.770 -7.437 3.886 1.00 84.19 100 SER A C 1
ATOM 775 O O . SER A 1 100 ? 6.243 -7.715 2.787 1.00 84.19 100 SER A O 1
ATOM 777 N N . GLY A 1 101 ? 6.309 -6.478 4.652 1.00 81.69 101 GLY A N 1
ATOM 778 C CA . GLY A 1 101 ? 7.431 -5.637 4.194 1.00 81.69 101 GLY A CA 1
ATOM 779 C C . GLY A 1 101 ? 7.037 -4.370 3.424 1.00 81.69 101 GLY A C 1
ATOM 780 O O . GLY A 1 101 ? 7.915 -3.663 2.919 1.00 81.69 101 GLY A O 1
ATOM 781 N N . PHE A 1 102 ? 5.738 -4.079 3.294 1.00 84.31 102 PHE A N 1
ATOM 782 C CA . PHE A 1 102 ? 5.209 -3.033 2.416 1.00 84.31 102 PHE A CA 1
ATOM 783 C C . PHE A 1 102 ? 4.663 -1.820 3.186 1.00 84.31 102 PHE A C 1
ATOM 785 O O . PHE A 1 102 ? 3.553 -1.835 3.719 1.00 84.31 102 PHE A O 1
ATOM 792 N N . ARG A 1 103 ? 5.424 -0.714 3.163 1.00 85.38 103 ARG A N 1
ATOM 793 C CA . ARG A 1 103 ? 5.069 0.567 3.813 1.00 85.38 103 ARG A CA 1
ATOM 794 C C . ARG A 1 103 ? 3.745 1.158 3.320 1.00 85.38 103 ARG A C 1
ATOM 796 O O . ARG A 1 103 ? 2.958 1.667 4.113 1.00 85.38 103 ARG A O 1
ATOM 803 N N . ASN A 1 104 ? 3.477 1.066 2.018 1.00 84.81 104 ASN A N 1
ATOM 804 C CA . ASN A 1 104 ? 2.261 1.608 1.404 1.00 84.81 104 ASN A CA 1
ATOM 805 C C . ASN A 1 104 ? 0.980 0.961 1.952 1.00 84.81 104 ASN A C 1
ATOM 807 O O . ASN A 1 104 ? -0.050 1.623 2.008 1.00 84.81 104 ASN A O 1
ATOM 811 N N . VAL A 1 105 ? 1.035 -0.298 2.392 1.00 86.62 105 VAL A N 1
ATOM 812 C CA . VAL A 1 105 ? -0.132 -0.981 2.969 1.00 86.62 105 VAL A CA 1
ATOM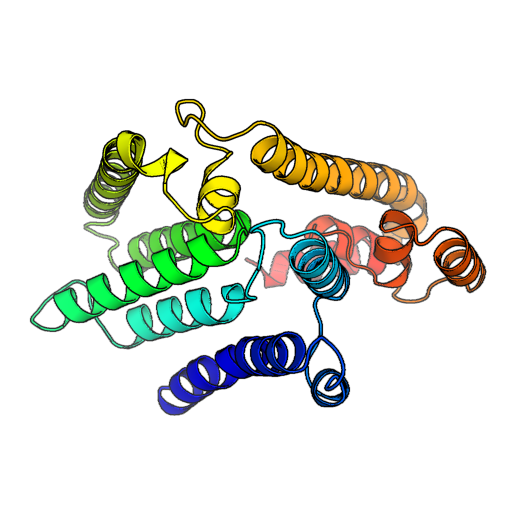 813 C C . VAL A 1 105 ? -0.455 -0.428 4.350 1.00 86.62 105 VAL A C 1
ATOM 815 O O . VAL A 1 105 ? -1.621 -0.198 4.651 1.00 86.62 105 VAL A O 1
ATOM 818 N N . ILE A 1 106 ? 0.563 -0.148 5.168 1.00 87.62 106 ILE A N 1
ATOM 819 C CA . ILE A 1 106 ? 0.379 0.477 6.486 1.00 87.62 106 ILE A CA 1
ATOM 820 C C . ILE A 1 106 ? -0.252 1.855 6.316 1.00 87.62 106 ILE A C 1
ATOM 822 O O . ILE A 1 106 ? -1.264 2.150 6.948 1.00 87.62 106 ILE A O 1
ATOM 826 N N . LEU A 1 107 ? 0.289 2.664 5.401 1.00 88.06 107 LEU A N 1
ATOM 827 C CA . LEU A 1 107 ? -0.281 3.970 5.070 1.00 88.06 107 LEU A CA 1
ATOM 828 C C . LEU A 1 107 ? -1.717 3.845 4.544 1.00 88.06 107 LEU A C 1
ATOM 830 O O . LEU A 1 107 ? -2.576 4.630 4.936 1.00 88.06 107 LEU A O 1
ATOM 834 N N . GLY A 1 108 ? -2.004 2.833 3.721 1.00 89.81 108 GLY A N 1
ATOM 835 C CA . GLY A 1 108 ? -3.349 2.536 3.230 1.00 89.81 108 GLY A CA 1
ATOM 836 C C . GLY A 1 108 ? -4.335 2.185 4.348 1.00 89.81 108 GLY A C 1
ATOM 837 O O . GLY A 1 108 ? -5.438 2.733 4.380 1.00 89.81 108 GLY A O 1
ATOM 838 N N . ILE A 1 109 ? -3.937 1.335 5.302 1.00 90.19 109 ILE A N 1
ATOM 839 C CA . ILE A 1 109 ? -4.743 0.993 6.486 1.00 90.19 109 ILE A CA 1
ATOM 840 C C . ILE A 1 109 ? -5.019 2.251 7.312 1.00 90.19 109 ILE A C 1
ATOM 842 O O . ILE A 1 109 ? -6.169 2.520 7.663 1.00 90.19 109 ILE A O 1
ATOM 846 N N . MET A 1 110 ? -3.984 3.044 7.595 1.00 88.44 110 MET A N 1
ATOM 847 C CA . MET A 1 110 ? -4.110 4.272 8.381 1.00 88.44 110 MET A CA 1
ATOM 848 C C . MET A 1 110 ? -4.997 5.310 7.692 1.00 88.44 110 MET A C 1
ATOM 850 O O . MET A 1 110 ? -5.894 5.862 8.327 1.00 88.44 110 MET A O 1
ATOM 854 N N . GLY A 1 111 ? -4.793 5.540 6.394 1.00 90.56 111 GLY A N 1
ATOM 855 C CA . GLY A 1 111 ? -5.605 6.453 5.592 1.00 90.56 111 GLY A CA 1
ATOM 856 C C . GLY A 1 111 ? -7.066 6.015 5.529 1.00 90.56 111 GLY A C 1
ATOM 857 O O . GLY A 1 111 ? -7.964 6.828 5.730 1.00 90.56 111 GLY A O 1
ATOM 858 N N . THR A 1 112 ? -7.320 4.716 5.357 1.00 91.75 112 THR A N 1
ATOM 859 C CA . THR A 1 112 ? -8.682 4.163 5.350 1.00 91.75 112 THR A CA 1
ATOM 860 C C . THR A 1 112 ? -9.364 4.332 6.706 1.00 91.75 112 THR A C 1
ATOM 862 O O . THR A 1 112 ? -10.516 4.759 6.760 1.00 91.75 112 THR A O 1
ATOM 865 N N . LEU A 1 113 ? -8.664 4.055 7.812 1.00 89.94 113 LEU A N 1
ATOM 866 C CA . LEU A 1 113 ? -9.183 4.286 9.165 1.00 89.94 113 LEU A CA 1
ATOM 867 C C . LEU A 1 113 ? -9.483 5.767 9.411 1.00 89.94 113 LEU A C 1
ATOM 869 O O . LEU A 1 113 ? -10.542 6.098 9.944 1.00 89.94 113 LEU A O 1
ATOM 873 N N . PHE A 1 114 ? -8.575 6.653 9.003 1.00 89.75 114 PHE A N 1
ATOM 874 C CA . PHE A 1 114 ? -8.754 8.097 9.108 1.00 89.75 114 PHE A CA 1
ATOM 875 C C . PHE A 1 114 ? -10.007 8.561 8.355 1.00 89.75 114 PHE A C 1
ATOM 877 O O . PHE A 1 114 ? -10.875 9.201 8.953 1.00 89.75 114 PHE A O 1
ATOM 884 N N . LEU A 1 115 ? -10.146 8.182 7.081 1.00 90.06 115 LEU A N 1
ATOM 885 C CA . LEU A 1 115 ? -11.309 8.519 6.258 1.00 90.06 115 LEU A CA 1
ATOM 886 C C . LEU A 1 115 ? -12.599 7.943 6.848 1.00 90.06 115 LEU A C 1
ATOM 888 O O . LEU A 1 115 ? -13.595 8.654 6.965 1.00 90.06 115 LEU A O 1
ATOM 892 N N . PHE A 1 116 ? -12.575 6.687 7.295 1.00 89.50 116 PHE A N 1
ATOM 893 C CA . PHE A 1 116 ? -13.730 6.054 7.925 1.00 89.50 116 PHE A CA 1
ATOM 894 C C . PHE A 1 116 ? -14.197 6.825 9.165 1.00 89.50 116 PHE A C 1
ATOM 896 O O . PHE A 1 116 ? -15.393 7.083 9.315 1.00 89.50 116 PHE A O 1
ATOM 903 N N . ILE A 1 117 ? -13.274 7.231 10.042 1.00 87.31 117 ILE A N 1
ATOM 904 C CA . ILE A 1 117 ? -13.597 8.017 11.242 1.00 87.31 117 ILE A CA 1
ATOM 905 C C . ILE A 1 117 ? -14.172 9.383 10.850 1.00 87.31 117 ILE A C 1
ATOM 907 O O . ILE A 1 117 ? -15.186 9.799 11.418 1.00 87.31 117 ILE A O 1
ATOM 911 N N . MET A 1 118 ? -13.561 10.058 9.871 1.00 86.38 118 MET A N 1
ATOM 912 C CA . MET A 1 118 ? -14.003 11.370 9.386 1.00 86.38 118 MET A CA 1
ATOM 913 C C . MET A 1 118 ? -15.425 11.342 8.823 1.00 86.38 118 MET A C 1
ATOM 915 O O . MET A 1 118 ? -16.204 12.252 9.112 1.00 86.38 118 MET A O 1
ATOM 919 N N . LEU A 1 119 ? -15.766 10.301 8.060 1.00 88.31 119 LEU A N 1
ATOM 920 C CA . LEU A 1 119 ? -17.070 10.153 7.414 1.00 88.31 119 LEU A CA 1
ATOM 921 C C . LEU A 1 119 ? -18.150 9.619 8.368 1.00 88.31 119 LEU A C 1
ATOM 923 O O . LEU A 1 119 ? -19.301 10.037 8.288 1.00 88.31 119 LEU A O 1
ATOM 927 N N . THR A 1 120 ? -17.792 8.726 9.294 1.00 85.81 120 THR A N 1
ATOM 928 C CA . THR A 1 120 ? -18.772 8.027 10.149 1.00 85.81 120 THR A CA 1
ATOM 929 C C . THR A 1 120 ? -19.097 8.790 11.432 1.00 85.81 120 THR A C 1
ATOM 931 O O . THR A 1 120 ? -20.225 8.731 11.919 1.00 85.81 120 THR A O 1
ATOM 934 N N . TYR A 1 121 ? -18.135 9.529 11.999 1.00 82.94 121 TYR A N 1
ATOM 935 C CA . TYR A 1 121 ? -18.282 10.184 13.305 1.00 82.94 121 TYR A CA 1
ATOM 936 C C . TYR A 1 121 ? -18.173 11.714 13.222 1.00 82.94 121 TYR A C 1
ATOM 938 O O . TYR A 1 121 ? -17.365 12.299 13.943 1.00 82.94 121 TYR A O 1
ATOM 946 N N . PRO A 1 122 ? -19.008 12.422 12.436 1.00 81.50 122 PRO A N 1
ATOM 947 C CA . PRO A 1 122 ? -18.817 13.848 12.145 1.00 81.50 122 PRO A CA 1
ATOM 948 C C . PRO A 1 122 ? -18.738 14.739 13.397 1.00 81.50 122 PRO A C 1
ATOM 950 O O . PRO A 1 122 ? -17.970 15.697 13.425 1.00 81.50 122 PRO A O 1
ATOM 953 N N . LYS A 1 123 ? -19.464 14.389 14.470 1.00 85.25 123 LYS A N 1
ATOM 954 C CA . LYS A 1 123 ? -19.468 15.134 15.745 1.00 85.25 123 LYS A CA 1
ATOM 955 C C . LYS A 1 123 ? -18.276 14.830 16.663 1.00 85.25 123 LYS A C 1
ATOM 957 O O . LYS A 1 123 ? -17.960 15.637 17.527 1.00 85.25 123 LYS A O 1
ATOM 962 N N . LYS A 1 124 ? -17.631 13.668 16.509 1.00 83.50 124 LYS A N 1
ATOM 963 C CA . LYS A 1 124 ? -16.510 13.205 17.354 1.00 83.50 124 LYS A CA 1
ATOM 964 C C . LYS A 1 124 ? -15.223 12.973 16.550 1.00 83.50 124 LYS A C 1
ATOM 966 O O . LYS A 1 124 ? -14.268 12.413 17.078 1.00 83.50 124 LYS A O 1
ATOM 971 N N . ARG A 1 125 ? -15.182 13.414 15.289 1.00 84.62 125 ARG A N 1
ATOM 972 C CA . ARG A 1 125 ? -14.100 13.114 14.343 1.00 84.62 125 ARG A CA 1
ATOM 973 C C . ARG A 1 125 ? -12.737 13.579 14.851 1.00 84.62 125 ARG A C 1
ATOM 975 O O . ARG A 1 125 ? -11.809 12.789 14.885 1.00 84.62 125 ARG A O 1
ATOM 982 N N . ILE A 1 126 ? -12.644 14.815 15.346 1.00 86.62 126 ILE A N 1
ATOM 983 C CA . ILE A 1 126 ? -11.390 15.384 15.862 1.00 86.62 126 ILE A CA 1
ATOM 984 C C . ILE A 1 126 ? -10.881 14.613 17.093 1.00 86.62 126 ILE A C 1
ATOM 986 O O . ILE A 1 126 ? -9.769 14.090 17.026 1.00 86.62 126 ILE A O 1
ATOM 990 N N . PRO A 1 127 ? -11.651 14.469 18.195 1.00 87.25 127 PRO A N 1
ATOM 991 C CA . PRO A 1 127 ? -11.140 13.783 19.381 1.00 87.25 127 PRO A CA 1
ATOM 992 C C . PRO A 1 127 ? -10.832 12.302 19.128 1.00 87.25 127 PRO A C 1
ATOM 994 O O . PRO A 1 127 ? -9.838 11.799 19.644 1.00 87.25 127 PRO A O 1
ATOM 997 N N . VAL A 1 128 ? -11.629 11.600 18.310 1.00 84.25 128 VAL A N 1
ATOM 998 C CA . VAL A 1 128 ? -11.367 10.188 17.977 1.00 84.25 128 VAL A CA 1
ATOM 999 C C . VAL A 1 128 ? -10.108 10.052 17.122 1.00 84.25 128 VAL A C 1
ATOM 1001 O O . VAL A 1 128 ? -9.282 9.189 17.407 1.00 84.25 128 VAL A O 1
ATOM 1004 N N . THR A 1 129 ? -9.911 10.912 16.122 1.00 86.19 129 THR A N 1
ATOM 1005 C CA . THR A 1 129 ? -8.694 10.895 15.299 1.00 86.19 129 THR A CA 1
ATOM 1006 C C . THR A 1 129 ? -7.447 11.207 16.116 1.00 86.19 129 THR A C 1
ATOM 1008 O O . THR A 1 129 ? -6.453 10.503 15.965 1.00 86.19 129 THR A O 1
ATOM 1011 N N . ILE A 1 130 ? -7.498 12.193 17.018 1.00 88.75 130 ILE A N 1
ATOM 1012 C CA . ILE A 1 130 ? -6.379 12.486 17.927 1.00 88.75 130 ILE A CA 1
ATOM 1013 C C . ILE A 1 130 ? -6.093 11.277 18.820 1.00 88.75 130 ILE A C 1
ATOM 1015 O O . ILE A 1 130 ? -4.943 10.863 18.926 1.00 88.75 130 ILE A O 1
ATOM 1019 N N . ALA A 1 131 ? -7.120 10.665 19.415 1.00 87.31 131 ALA A N 1
ATOM 1020 C CA . ALA A 1 131 ? -6.943 9.494 20.270 1.00 87.31 131 ALA A CA 1
ATOM 1021 C C . ALA A 1 131 ? -6.320 8.307 19.515 1.00 87.31 131 ALA A C 1
ATOM 1023 O O . ALA A 1 131 ? -5.410 7.661 20.034 1.00 87.31 131 ALA A O 1
ATOM 1024 N N . VAL A 1 132 ? -6.764 8.032 18.285 1.00 84.00 132 VAL A N 1
ATOM 1025 C CA . VAL A 1 132 ? -6.197 6.970 17.435 1.00 84.00 132 VAL A CA 1
ATOM 1026 C C . VAL A 1 132 ? -4.759 7.299 17.030 1.00 84.00 132 VAL A C 1
ATOM 1028 O O . VAL A 1 132 ? -3.895 6.431 17.123 1.00 84.00 132 VAL A O 1
ATOM 1031 N N . GLY A 1 133 ? -4.486 8.547 16.640 1.00 87.56 133 GLY A N 1
ATOM 1032 C CA . GLY A 1 133 ? -3.146 9.010 16.280 1.00 87.56 133 GLY A CA 1
ATOM 1033 C C . GLY A 1 133 ? -2.160 8.904 17.443 1.00 87.56 133 GLY A C 1
ATOM 1034 O O . GLY A 1 133 ? -1.088 8.328 17.284 1.00 87.56 133 GLY A O 1
ATOM 1035 N N . LEU A 1 134 ? -2.548 9.369 18.634 1.00 90.19 134 LEU A N 1
ATOM 1036 C CA . LEU A 1 134 ? -1.748 9.224 19.852 1.00 90.19 134 LEU A CA 1
ATOM 1037 C C . LEU A 1 134 ? -1.516 7.752 20.194 1.00 90.19 134 LEU A C 1
ATOM 1039 O O . LEU A 1 134 ? -0.378 7.366 20.427 1.00 90.19 134 LEU A O 1
ATOM 1043 N N . SER A 1 135 ? -2.561 6.918 20.146 1.00 86.69 135 SER A N 1
ATOM 1044 C CA . SER A 1 135 ? -2.430 5.475 20.399 1.00 86.69 135 SER A CA 1
ATOM 1045 C C . SER A 1 135 ? -1.426 4.818 19.447 1.00 86.69 135 SER A C 1
ATOM 1047 O O . SER A 1 135 ? -0.642 3.969 19.864 1.00 86.69 135 SER A O 1
ATOM 1049 N N . PHE A 1 136 ? -1.418 5.229 18.176 1.00 86.06 136 PHE A N 1
ATOM 1050 C CA . PHE A 1 136 ? -0.470 4.738 17.181 1.00 86.06 136 PHE A CA 1
ATOM 1051 C C . PHE A 1 136 ? 0.965 5.196 17.464 1.00 86.06 136 PHE A C 1
ATOM 1053 O O . PHE A 1 136 ? 1.878 4.375 17.451 1.00 86.06 136 PHE A O 1
ATOM 1060 N N . VAL A 1 137 ? 1.178 6.478 17.777 1.00 88.56 137 VAL A N 1
ATOM 1061 C CA . VAL A 1 137 ? 2.510 6.992 18.137 1.00 88.56 137 VAL A CA 1
ATOM 1062 C C . VAL A 1 137 ? 3.032 6.304 19.398 1.00 88.56 137 VAL A C 1
ATOM 1064 O O . VAL A 1 137 ? 4.175 5.854 19.417 1.00 88.56 137 VAL A O 1
ATOM 1067 N N . THR A 1 138 ? 2.196 6.141 20.426 1.00 89.94 138 THR A N 1
ATOM 1068 C CA . THR A 1 138 ? 2.551 5.395 21.641 1.00 89.94 138 THR A CA 1
ATOM 1069 C C . THR A 1 138 ? 2.929 3.953 21.320 1.00 89.94 138 THR A C 1
ATOM 1071 O O . THR A 1 138 ? 3.921 3.459 21.847 1.00 89.94 138 THR A O 1
ATOM 1074 N N . PHE A 1 139 ? 2.190 3.286 20.430 1.00 88.12 139 PHE A N 1
ATOM 1075 C CA . PHE A 1 139 ? 2.524 1.939 19.973 1.00 88.12 139 PHE A CA 1
ATOM 1076 C C . PHE A 1 139 ? 3.886 1.886 19.266 1.00 88.12 139 PHE A C 1
ATOM 1078 O O . PHE A 1 139 ? 4.694 1.014 19.579 1.00 88.12 139 PHE A O 1
ATOM 1085 N N . LEU A 1 140 ? 4.188 2.840 18.377 1.00 88.75 140 LEU A N 1
ATOM 1086 C CA . LEU A 1 140 ? 5.501 2.918 17.731 1.00 88.75 140 LEU A CA 1
ATOM 1087 C C . LEU A 1 140 ? 6.624 3.126 18.755 1.00 88.75 140 LEU A C 1
ATOM 1089 O O . LEU A 1 140 ? 7.646 2.443 18.707 1.00 88.75 140 LEU A O 1
ATOM 1093 N N . VAL A 1 141 ? 6.442 4.022 19.721 1.00 90.56 141 VAL A N 1
ATOM 1094 C CA . VAL A 1 141 ? 7.442 4.234 20.777 1.00 90.56 141 VAL A CA 1
ATOM 1095 C C . VAL A 1 141 ? 7.633 2.960 21.607 1.00 90.56 141 VAL A C 1
ATOM 1097 O O . VAL A 1 141 ? 8.771 2.556 21.842 1.00 90.56 141 VAL A O 1
ATOM 1100 N N . ALA A 1 142 ? 6.547 2.279 21.977 1.00 91.12 142 ALA A N 1
ATOM 1101 C CA . ALA A 1 142 ? 6.588 1.036 22.747 1.00 91.12 142 ALA A CA 1
ATOM 1102 C C . ALA A 1 142 ? 7.254 -0.133 21.997 1.00 91.12 142 ALA A C 1
ATOM 1104 O O . ALA A 1 142 ? 7.781 -1.039 22.637 1.00 91.12 142 ALA A O 1
ATOM 1105 N N . LEU A 1 143 ? 7.256 -0.115 20.660 1.00 89.62 143 LEU A N 1
ATOM 1106 C CA . LEU A 1 143 ? 7.925 -1.126 19.837 1.00 89.62 143 LEU A CA 1
ATOM 1107 C C . LEU A 1 143 ? 9.449 -0.977 19.785 1.00 89.62 143 LEU A C 1
ATOM 1109 O O . LEU A 1 143 ? 10.122 -1.961 19.492 1.00 89.62 143 LEU A O 1
ATOM 1113 N N . THR A 1 144 ? 9.992 0.206 20.087 1.00 90.00 144 THR A N 1
ATOM 1114 C CA . THR A 1 144 ? 11.431 0.521 19.979 1.00 90.00 144 THR A CA 1
ATOM 1115 C C . THR A 1 144 ? 12.367 -0.566 20.535 1.00 90.00 144 THR A C 1
ATOM 1117 O O . THR A 1 144 ? 13.239 -1.002 19.786 1.00 90.00 144 THR A O 1
ATOM 1120 N N . PRO A 1 145 ? 12.204 -1.074 21.777 1.00 91.06 145 PRO A N 1
ATOM 1121 C CA . PRO A 1 145 ? 13.124 -2.079 22.323 1.00 91.06 145 PRO A CA 1
ATOM 1122 C C . PRO A 1 145 ? 13.028 -3.448 21.635 1.00 91.06 145 PRO A C 1
ATOM 1124 O O . PRO A 1 145 ? 13.932 -4.266 21.774 1.00 91.06 145 PRO A O 1
ATOM 1127 N N . PHE A 1 146 ? 11.946 -3.717 20.903 1.00 92.00 146 PHE A N 1
ATOM 1128 C CA . PHE A 1 146 ? 11.712 -5.004 20.255 1.00 92.00 146 PHE A CA 1
ATOM 1129 C C . PHE A 1 146 ? 12.172 -5.024 18.795 1.00 92.00 146 PHE A C 1
ATOM 1131 O O . PHE A 1 146 ? 12.361 -6.113 18.259 1.00 92.00 146 PHE A O 1
ATOM 1138 N N . ILE A 1 147 ? 12.382 -3.859 18.161 1.00 91.38 147 ILE A N 1
ATOM 1139 C CA . ILE A 1 147 ? 12.695 -3.740 16.726 1.00 91.38 147 ILE A CA 1
ATOM 1140 C C . ILE A 1 147 ? 13.812 -4.687 16.261 1.00 91.38 147 ILE A C 1
ATOM 1142 O O . ILE A 1 147 ? 13.561 -5.405 15.289 1.00 91.38 147 ILE A O 1
ATOM 1146 N N . PRO A 1 148 ? 14.976 -4.787 16.939 1.00 87.56 148 PRO A N 1
ATOM 1147 C CA . PRO A 1 148 ? 16.068 -5.641 16.464 1.00 87.56 148 PRO A CA 1
ATOM 1148 C C . PRO A 1 148 ? 15.715 -7.135 16.437 1.00 87.56 148 PRO A C 1
ATOM 1150 O O . PRO A 1 148 ? 16.302 -7.900 15.682 1.00 87.56 148 PRO A O 1
ATOM 1153 N N . SER A 1 149 ? 14.747 -7.561 17.257 1.00 88.38 149 SER A N 1
ATOM 1154 C CA . SER A 1 149 ? 14.291 -8.956 17.352 1.00 88.38 149 SER A CA 1
ATOM 1155 C C . SER A 1 149 ? 13.097 -9.271 16.445 1.00 88.38 149 SER A C 1
ATOM 1157 O O . SER A 1 149 ? 12.667 -10.423 16.374 1.00 88.38 149 SER A O 1
ATOM 1159 N N . LEU A 1 150 ? 12.511 -8.271 15.778 1.00 88.94 150 LEU A N 1
ATOM 1160 C CA . LEU A 1 150 ? 11.362 -8.484 14.899 1.00 88.94 150 LEU A CA 1
ATOM 1161 C C . LEU A 1 150 ? 11.795 -9.069 13.546 1.00 88.94 150 LEU A C 1
ATOM 1163 O O . LEU A 1 150 ? 12.910 -8.813 13.099 1.00 88.94 150 LEU A O 1
ATOM 1167 N N . PRO A 1 151 ? 10.909 -9.789 12.835 1.00 87.12 151 PRO A N 1
ATOM 1168 C CA . PRO A 1 151 ? 11.203 -10.280 11.492 1.00 87.12 151 PRO A CA 1
ATOM 1169 C C . PRO A 1 151 ? 11.580 -9.151 10.523 1.00 87.12 151 PRO A C 1
ATOM 1171 O O . PRO A 1 151 ? 10.998 -8.063 10.574 1.00 87.12 151 PRO A O 1
ATOM 1174 N N . GLY A 1 152 ? 12.471 -9.431 9.567 1.00 82.12 152 GLY A N 1
ATOM 1175 C CA . GLY A 1 152 ? 12.971 -8.432 8.611 1.00 82.12 152 GLY A CA 1
ATOM 1176 C C . GLY A 1 152 ? 11.876 -7.713 7.808 1.00 82.12 152 GLY A C 1
ATOM 1177 O O . GLY A 1 152 ? 12.005 -6.529 7.506 1.00 82.12 152 GLY A O 1
ATOM 1178 N N . GLY A 1 153 ? 10.744 -8.374 7.526 1.00 83.31 153 GLY A N 1
ATOM 1179 C CA . GLY A 1 153 ? 9.577 -7.732 6.904 1.00 83.31 153 GLY A CA 1
ATOM 1180 C C . GLY A 1 153 ? 8.973 -6.611 7.762 1.00 83.31 153 GLY A C 1
ATOM 1181 O O . GLY A 1 153 ? 8.640 -5.541 7.248 1.00 83.31 153 GLY A O 1
ATOM 1182 N N . VAL A 1 154 ? 8.903 -6.803 9.081 1.00 88.44 154 VAL A N 1
ATOM 1183 C CA . VAL A 1 154 ? 8.405 -5.780 10.013 1.00 88.44 154 VAL A CA 1
ATOM 1184 C C . VAL A 1 154 ? 9.397 -4.627 10.105 1.00 88.44 154 VAL A C 1
ATOM 1186 O O . VAL A 1 154 ? 8.997 -3.474 9.957 1.00 88.44 154 VAL A O 1
ATOM 1189 N N . GLN A 1 155 ? 10.688 -4.935 10.260 1.00 89.50 155 GLN A N 1
ATOM 1190 C CA . GLN A 1 155 ? 11.752 -3.929 10.305 1.00 89.50 155 GLN A CA 1
ATOM 1191 C C . GLN A 1 155 ? 11.757 -3.064 9.036 1.00 89.50 155 GLN A C 1
ATOM 1193 O O . GLN A 1 155 ? 11.712 -1.839 9.116 1.00 89.50 155 GLN A O 1
ATOM 1198 N N . ARG A 1 156 ? 11.684 -3.683 7.852 1.00 85.81 156 ARG A N 1
ATOM 1199 C CA . ARG A 1 156 ? 11.576 -2.981 6.564 1.00 85.81 156 ARG A CA 1
ATOM 1200 C C . ARG A 1 156 ? 10.346 -2.081 6.496 1.00 85.81 156 ARG A C 1
ATOM 1202 O O . ARG A 1 156 ? 10.426 -0.949 6.024 1.00 85.81 156 ARG A O 1
ATOM 1209 N N . SER A 1 157 ? 9.195 -2.578 6.942 1.00 87.94 157 SER A N 1
ATOM 1210 C CA . SER A 1 157 ? 7.949 -1.808 6.925 1.00 87.94 157 SER A CA 1
ATOM 1211 C C . SER A 1 157 ? 7.990 -0.600 7.862 1.00 87.94 157 SER A C 1
ATOM 1213 O O . SER A 1 157 ? 7.264 0.365 7.644 1.00 87.94 157 SER A O 1
ATOM 1215 N N . LEU A 1 158 ? 8.840 -0.645 8.885 1.00 89.62 158 LEU A N 1
ATOM 1216 C CA . LEU A 1 158 ? 9.018 0.404 9.882 1.00 89.62 158 LEU A CA 1
ATOM 1217 C C . LEU A 1 158 ? 10.303 1.226 9.681 1.00 89.62 158 LEU A C 1
ATOM 1219 O O . LEU A 1 158 ? 10.568 2.128 10.468 1.00 89.62 158 LEU A O 1
ATOM 1223 N N . SER A 1 159 ? 11.066 0.993 8.607 1.00 89.19 159 SER A N 1
ATOM 1224 C CA . SER A 1 159 ? 12.355 1.664 8.361 1.00 89.19 159 SER A CA 1
ATOM 1225 C C . SER A 1 159 ? 12.268 3.170 8.133 1.00 89.19 159 SER A C 1
ATOM 1227 O O . SER A 1 159 ? 13.285 3.853 8.169 1.00 89.19 159 SER A O 1
ATOM 1229 N N . PHE A 1 160 ? 11.056 3.692 7.924 1.00 85.56 160 PHE A N 1
ATOM 1230 C CA . PHE A 1 160 ? 10.791 5.126 7.825 1.00 85.56 160 PHE A CA 1
ATOM 1231 C C . PHE A 1 160 ? 10.803 5.842 9.188 1.00 85.56 160 PHE A C 1
ATOM 1233 O O . PHE A 1 160 ? 10.795 7.070 9.223 1.00 85.56 160 PHE A O 1
ATOM 1240 N N . VAL A 1 161 ? 10.768 5.103 10.304 1.00 89.12 161 VAL A N 1
ATOM 1241 C CA . VAL A 1 161 ? 10.786 5.674 11.654 1.00 89.12 161 VAL A CA 1
ATOM 1242 C C . VAL A 1 161 ? 12.235 5.999 12.037 1.00 89.12 161 VAL A C 1
ATOM 1244 O O . VAL A 1 161 ? 13.060 5.088 12.120 1.00 89.12 161 VAL A O 1
ATOM 1247 N N . PRO A 1 162 ? 12.572 7.276 12.295 1.00 85.75 162 PRO A N 1
ATOM 1248 C CA . PRO A 1 162 ? 13.967 7.713 12.338 1.00 85.75 162 PRO A CA 1
ATOM 1249 C C . PRO A 1 162 ? 14.746 7.224 13.567 1.00 85.75 162 PRO A C 1
ATOM 1251 O O . PRO A 1 162 ? 15.963 7.108 13.496 1.00 85.75 162 PRO A O 1
ATOM 1254 N N . TRP A 1 163 ? 14.075 6.927 14.685 1.00 90.12 163 TRP A N 1
ATOM 1255 C CA . TRP A 1 163 ? 14.725 6.482 15.930 1.00 90.12 163 TRP A CA 1
ATOM 1256 C C . TRP A 1 163 ? 14.833 4.958 16.073 1.00 90.12 163 TRP A C 1
ATOM 1258 O O . TRP A 1 163 ? 15.297 4.476 17.104 1.00 90.12 163 TRP A O 1
ATOM 1268 N N . TYR A 1 164 ? 14.374 4.182 15.089 1.00 92.12 164 TYR A N 1
ATOM 1269 C CA . TYR A 1 164 ? 14.510 2.729 15.134 1.00 92.12 164 TYR A CA 1
ATOM 1270 C C . TYR A 1 164 ? 15.904 2.285 14.700 1.00 92.12 164 TYR A C 1
ATOM 1272 O O . TYR A 1 164 ? 16.388 2.645 13.623 1.00 92.12 164 TYR A O 1
ATOM 1280 N N . ASP A 1 165 ? 16.513 1.449 15.538 1.00 90.19 165 ASP A N 1
ATOM 1281 C CA . ASP A 1 165 ? 17.745 0.746 15.214 1.00 90.19 165 ASP A CA 1
ATOM 1282 C C . ASP A 1 165 ? 17.416 -0.445 14.306 1.00 90.19 165 ASP A C 1
ATOM 1284 O O . ASP A 1 165 ? 16.886 -1.466 14.745 1.00 90.19 165 ASP A O 1
ATOM 1288 N N . ILE A 1 166 ? 17.623 -0.248 13.005 1.00 88.56 166 ILE A N 1
ATOM 1289 C CA . ILE A 1 166 ? 17.337 -1.221 11.950 1.00 88.56 166 ILE A CA 1
ATOM 1290 C C . ILE A 1 166 ? 18.645 -1.468 11.200 1.00 88.56 166 ILE A C 1
ATOM 1292 O O . ILE A 1 166 ? 19.296 -0.485 10.822 1.00 88.56 166 ILE A O 1
ATOM 1296 N N . PRO A 1 167 ? 19.009 -2.738 10.939 1.00 86.75 167 PRO A N 1
ATOM 1297 C CA . PRO A 1 167 ? 20.213 -3.078 10.200 1.00 86.75 167 PRO A CA 1
ATOM 1298 C C . PRO A 1 167 ? 20.287 -2.379 8.840 1.00 86.75 167 PRO A C 1
ATOM 1300 O O . PRO A 1 167 ? 19.272 -2.179 8.157 1.00 86.75 167 PRO A O 1
ATOM 1303 N N . TYR A 1 168 ? 21.505 -2.005 8.447 1.00 84.19 168 TYR A N 1
ATOM 1304 C CA . TYR A 1 168 ? 21.755 -1.214 7.244 1.00 84.19 168 TYR A CA 1
ATOM 1305 C C . TYR A 1 168 ? 21.196 -1.890 5.991 1.00 84.19 168 TYR A C 1
ATOM 1307 O O . TYR A 1 168 ? 20.543 -1.234 5.187 1.00 84.19 168 TYR A O 1
ATOM 1315 N N . GLU A 1 169 ? 21.364 -3.202 5.858 1.00 80.88 169 GLU A N 1
ATOM 1316 C CA . GLU A 1 169 ? 20.887 -3.986 4.724 1.00 80.88 169 GLU A CA 1
ATOM 1317 C C . GLU A 1 169 ? 19.364 -3.898 4.543 1.00 80.88 169 GLU A C 1
ATOM 1319 O O . GLU A 1 169 ? 18.876 -3.729 3.425 1.00 80.88 169 GLU A O 1
ATOM 1324 N N . VAL A 1 170 ? 18.601 -3.915 5.642 1.00 80.44 170 VAL A N 1
ATOM 1325 C CA . VAL A 1 170 ? 17.133 -3.830 5.613 1.00 80.44 170 VAL A CA 1
ATOM 1326 C C . VAL A 1 170 ? 16.676 -2.420 5.235 1.00 80.44 170 VAL A C 1
ATOM 1328 O O . VAL A 1 170 ? 15.705 -2.251 4.487 1.00 80.44 170 VAL A O 1
ATOM 1331 N N . ARG A 1 171 ? 17.366 -1.394 5.751 1.00 81.88 171 ARG A N 1
ATOM 1332 C CA . ARG A 1 171 ? 17.086 0.012 5.435 1.00 81.88 171 ARG A CA 1
ATOM 1333 C C . ARG A 1 171 ? 17.433 0.330 3.980 1.00 81.88 171 ARG A C 1
ATOM 1335 O O . ARG A 1 171 ? 16.570 0.841 3.267 1.00 81.88 171 ARG A O 1
ATOM 1342 N N . TYR A 1 172 ? 18.623 -0.060 3.534 1.00 81.81 172 TYR A N 1
ATOM 1343 C CA . TYR A 1 172 ? 19.109 0.134 2.171 1.00 81.81 172 TYR A CA 1
ATOM 1344 C C . TYR A 1 172 ? 18.153 -0.477 1.149 1.00 81.81 172 TYR A C 1
ATOM 1346 O O . TYR A 1 172 ? 17.709 0.180 0.212 1.00 81.81 172 TYR A O 1
ATOM 1354 N N . GLU A 1 173 ? 17.707 -1.711 1.374 1.00 76.69 173 GLU A N 1
ATOM 1355 C CA . GLU A 1 173 ? 16.764 -2.353 0.465 1.00 76.69 173 GLU A CA 1
ATOM 1356 C C . GLU A 1 173 ? 15.409 -1.612 0.397 1.00 76.69 173 GLU A C 1
ATOM 1358 O O . GLU A 1 173 ? 14.657 -1.711 -0.585 1.00 76.69 173 GLU A O 1
ATOM 1363 N N . ALA A 1 174 ? 15.014 -0.915 1.467 1.00 76.12 174 ALA A N 1
ATOM 1364 C CA . ALA A 1 174 ? 13.804 -0.098 1.482 1.00 76.12 174 ALA A CA 1
ATOM 1365 C C . ALA A 1 174 ? 13.995 1.206 0.693 1.00 76.12 174 ALA A C 1
ATOM 1367 O O . ALA A 1 174 ? 13.062 1.640 0.007 1.00 76.12 174 ALA A O 1
ATOM 1368 N N . GLU A 1 175 ? 15.178 1.807 0.775 1.00 83.12 175 GLU A N 1
ATOM 1369 C CA . GLU A 1 175 ? 15.585 3.024 0.063 1.00 83.12 175 GLU A CA 1
ATOM 1370 C C . GLU A 1 175 ? 15.731 2.783 -1.439 1.00 83.12 175 GLU A C 1
ATOM 1372 O O . GLU A 1 175 ? 15.088 3.487 -2.214 1.00 83.12 175 GLU A O 1
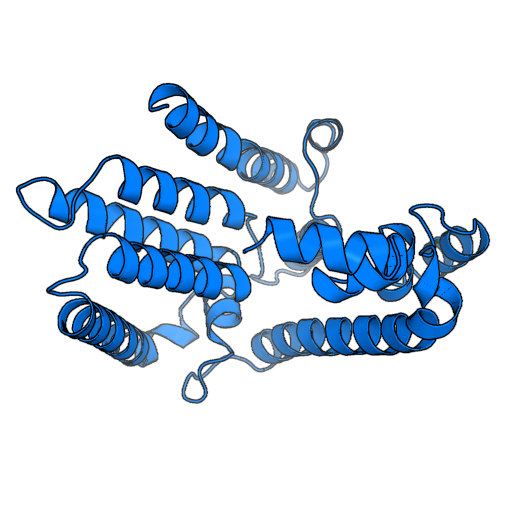ATOM 1377 N N . VAL A 1 176 ? 16.396 1.699 -1.850 1.00 82.50 176 VAL A N 1
ATOM 1378 C CA . VAL A 1 176 ? 16.522 1.291 -3.264 1.00 82.50 176 VAL A CA 1
ATOM 1379 C C . VAL A 1 176 ? 15.154 1.183 -3.944 1.00 82.50 176 VAL A C 1
ATOM 1381 O O . VAL A 1 176 ? 14.986 1.527 -5.111 1.00 82.50 176 VAL A O 1
ATOM 1384 N N . SER A 1 177 ? 14.122 0.748 -3.211 1.00 78.81 177 SER A N 1
ATOM 1385 C CA . SER A 1 177 ? 12.767 0.686 -3.768 1.00 78.81 177 SER A CA 1
ATOM 1386 C C . SER A 1 177 ? 12.136 2.062 -4.019 1.00 78.81 177 SER A C 1
ATOM 1388 O O . SER A 1 177 ? 11.231 2.166 -4.844 1.00 78.81 177 SER A O 1
ATOM 1390 N N . LEU A 1 178 ? 12.532 3.099 -3.277 1.00 83.62 178 LEU A N 1
ATOM 1391 C CA . LEU A 1 178 ? 12.080 4.476 -3.495 1.00 83.62 178 LEU A CA 1
ATOM 1392 C C . LEU A 1 178 ? 12.850 5.119 -4.641 1.00 83.62 178 LEU A C 1
ATOM 1394 O O . LEU A 1 178 ? 12.210 5.665 -5.530 1.00 83.62 178 LEU A O 1
ATOM 1398 N N . GLU A 1 179 ? 14.175 4.983 -4.655 1.00 88.69 179 GLU A N 1
ATOM 1399 C CA . GLU A 1 179 ? 15.026 5.462 -5.751 1.00 88.69 179 GLU A CA 1
ATOM 1400 C C . GLU A 1 179 ? 14.563 4.891 -7.090 1.00 88.69 179 GLU A C 1
ATOM 1402 O O . GLU A 1 179 ? 14.308 5.638 -8.025 1.00 88.69 179 GLU A O 1
ATOM 1407 N N . TRP A 1 180 ? 14.283 3.584 -7.140 1.00 88.06 180 TRP A N 1
ATOM 1408 C CA . TRP A 1 180 ? 13.720 2.954 -8.332 1.00 88.06 180 TRP A CA 1
ATOM 1409 C C . TRP A 1 180 ? 12.413 3.613 -8.800 1.00 88.06 180 TRP A C 1
ATOM 1411 O O . TRP A 1 180 ? 12.177 3.704 -9.998 1.00 88.06 180 TRP A O 1
ATOM 1421 N N . ARG A 1 181 ? 11.546 4.077 -7.886 1.00 89.94 181 ARG A N 1
ATOM 1422 C CA . ARG A 1 181 ? 10.305 4.770 -8.275 1.00 89.94 181 ARG A CA 1
ATOM 1423 C C . ARG A 1 181 ? 10.591 6.157 -8.823 1.00 89.94 181 ARG A C 1
ATOM 1425 O O . ARG A 1 181 ? 9.969 6.512 -9.813 1.00 89.94 181 ARG A O 1
ATOM 1432 N N . PHE A 1 182 ? 11.497 6.904 -8.198 1.00 93.12 182 PHE A N 1
ATOM 1433 C CA . PHE A 1 182 ? 11.887 8.220 -8.694 1.00 93.12 182 PHE A CA 1
ATOM 1434 C C . PHE A 1 182 ? 12.511 8.119 -10.083 1.00 93.12 182 PHE A C 1
ATOM 1436 O O . PHE A 1 182 ? 12.036 8.804 -10.975 1.00 93.12 182 PHE A O 1
ATOM 1443 N N . ASP A 1 183 ? 13.411 7.157 -10.312 1.00 92.69 183 ASP A N 1
ATOM 1444 C CA . ASP A 1 183 ? 13.951 6.874 -11.646 1.00 92.69 183 ASP A CA 1
ATOM 1445 C C . ASP A 1 183 ? 12.823 6.653 -12.670 1.00 92.69 183 ASP A C 1
ATOM 1447 O O . ASP A 1 183 ? 12.820 7.233 -13.754 1.00 92.69 183 ASP A O 1
ATOM 1451 N N . ILE A 1 184 ? 11.847 5.797 -12.336 1.00 93.62 184 ILE A N 1
ATOM 1452 C CA . ILE A 1 184 ? 10.699 5.515 -13.209 1.00 93.62 184 ILE A CA 1
ATOM 1453 C C . ILE A 1 184 ? 9.858 6.760 -13.464 1.00 93.62 184 ILE A C 1
ATOM 1455 O O . ILE A 1 184 ? 9.405 6.957 -14.589 1.00 93.62 184 ILE A O 1
ATOM 1459 N N . TRP A 1 185 ? 9.616 7.566 -12.435 1.00 95.06 185 TRP A N 1
ATOM 1460 C CA . TRP A 1 185 ? 8.807 8.772 -12.551 1.00 95.06 185 TRP A CA 1
ATOM 1461 C C . TRP A 1 185 ? 9.501 9.835 -13.378 1.00 95.06 185 TRP A C 1
ATOM 1463 O O . TRP A 1 185 ? 8.836 10.421 -14.220 1.00 95.06 185 TRP A O 1
ATOM 1473 N N . ASP A 1 186 ? 10.803 10.026 -13.196 1.00 94.88 186 ASP A N 1
ATOM 1474 C CA . ASP A 1 186 ? 11.590 10.983 -13.964 1.00 94.88 186 ASP A CA 1
ATOM 1475 C C . ASP A 1 186 ? 11.601 10.588 -15.445 1.00 94.88 186 ASP A C 1
ATOM 1477 O O . ASP A 1 186 ? 11.196 11.383 -16.291 1.00 94.88 186 ASP A O 1
ATOM 1481 N N . MET A 1 187 ? 11.904 9.323 -15.764 1.00 93.00 187 MET A N 1
ATOM 1482 C CA . MET A 1 187 ? 11.841 8.827 -17.148 1.00 93.00 187 MET A CA 1
ATOM 1483 C C . MET A 1 187 ? 10.434 8.939 -17.751 1.00 93.00 187 MET A C 1
ATOM 1485 O O . MET A 1 187 ? 10.275 9.275 -18.920 1.00 93.00 187 MET A O 1
ATOM 1489 N N . ALA A 1 188 ? 9.389 8.635 -16.978 1.00 93.38 188 ALA A N 1
ATOM 1490 C CA . ALA A 1 188 ? 8.017 8.726 -17.469 1.00 93.38 188 ALA A CA 1
ATOM 1491 C C . ALA A 1 188 ? 7.596 10.186 -17.672 1.00 93.38 188 ALA A C 1
ATOM 1493 O O . ALA A 1 188 ? 6.894 10.488 -18.633 1.00 93.38 188 ALA A O 1
ATOM 1494 N N . TRP A 1 189 ? 8.035 11.089 -16.795 1.00 94.62 189 TRP A N 1
ATOM 1495 C CA . TRP A 1 189 ? 7.767 12.519 -16.886 1.00 94.62 189 TRP A CA 1
ATOM 1496 C C . TRP A 1 189 ? 8.427 13.152 -18.110 1.00 94.62 189 TRP A C 1
ATOM 1498 O O . TRP A 1 189 ? 7.816 14.005 -18.748 1.00 94.62 189 TRP A O 1
ATOM 1508 N N . GLU A 1 190 ? 9.623 12.699 -18.482 1.00 94.94 190 GLU A N 1
ATOM 1509 C CA . GLU A 1 190 ? 10.287 13.108 -19.723 1.00 94.94 190 GLU A CA 1
ATOM 1510 C C . GLU A 1 190 ? 9.482 12.728 -20.977 1.00 94.94 190 GLU A C 1
ATOM 1512 O O . GLU A 1 190 ? 9.473 13.493 -21.937 1.00 94.94 190 GLU A O 1
ATOM 1517 N N . GLU A 1 191 ? 8.754 11.603 -20.965 1.00 93.19 191 GLU A N 1
ATOM 1518 C CA . GLU A 1 191 ? 7.902 11.179 -22.088 1.00 93.19 191 GLU A CA 1
ATOM 1519 C C . GLU A 1 191 ? 6.521 11.865 -22.118 1.00 93.19 191 GLU A C 1
ATOM 1521 O O . GLU A 1 191 ? 5.881 11.918 -23.169 1.00 93.19 191 GLU A O 1
ATOM 1526 N N . VAL A 1 192 ? 6.027 12.394 -20.991 1.00 94.25 192 VAL A N 1
ATOM 1527 C CA . VAL A 1 192 ? 4.675 12.987 -20.897 1.00 94.25 192 VAL A CA 1
ATOM 1528 C C . VAL A 1 192 ? 4.387 14.036 -21.983 1.00 94.25 192 VAL A C 1
ATOM 1530 O O . VAL A 1 192 ? 3.298 13.968 -22.560 1.00 94.25 192 VAL A O 1
ATOM 1533 N N . PRO A 1 193 ? 5.283 14.996 -22.295 1.00 95.06 193 PRO A N 1
ATOM 1534 C CA . PRO A 1 193 ? 5.012 16.016 -23.308 1.00 95.06 193 PRO A CA 1
ATOM 1535 C C . PRO A 1 193 ? 4.661 15.439 -24.685 1.00 95.06 193 PRO A C 1
ATOM 1537 O O . PRO A 1 193 ? 3.776 15.978 -25.352 1.00 95.06 193 PRO A O 1
ATOM 1540 N N . ASP A 1 194 ? 5.283 14.324 -25.075 1.00 94.94 194 ASP A N 1
ATOM 1541 C CA . ASP A 1 194 ? 5.079 13.688 -26.383 1.00 94.94 194 ASP A CA 1
ATOM 1542 C C . ASP A 1 194 ? 3.707 13.004 -26.496 1.00 94.94 194 ASP A C 1
ATOM 1544 O O . ASP A 1 194 ? 3.147 12.880 -27.587 1.00 94.94 194 ASP A O 1
ATOM 1548 N N . TYR A 1 195 ? 3.131 12.599 -25.361 1.00 94.50 195 TYR A N 1
ATOM 1549 C CA . TYR A 1 195 ? 1.871 11.855 -25.293 1.00 94.50 195 TYR A CA 1
ATOM 1550 C C . TYR A 1 195 ? 0.745 12.622 -24.600 1.00 94.50 195 TYR A C 1
ATOM 1552 O O . TYR A 1 195 ? -0.328 12.069 -24.369 1.00 94.50 195 TYR A O 1
ATOM 1560 N N . LEU A 1 196 ? 0.940 13.908 -24.306 1.00 94.25 196 LEU A N 1
ATOM 1561 C CA . LEU A 1 196 ? 0.038 14.677 -23.452 1.00 94.25 196 LEU A CA 1
ATOM 1562 C C . LEU A 1 196 ? -1.415 14.679 -23.954 1.00 94.25 196 LEU A C 1
ATOM 1564 O O . LEU A 1 196 ? -2.344 14.611 -23.158 1.00 94.25 196 LEU A O 1
ATOM 1568 N N . VAL A 1 197 ? -1.640 14.752 -25.269 1.00 93.44 197 VAL A N 1
ATOM 1569 C CA . VAL A 1 197 ? -2.995 14.909 -25.828 1.00 93.44 197 VAL A CA 1
ATOM 1570 C C . VAL A 1 197 ? -3.763 13.586 -25.872 1.00 93.44 197 VAL A C 1
ATOM 1572 O O . VAL A 1 197 ? -4.901 13.529 -25.409 1.00 93.44 197 VAL A O 1
ATOM 1575 N N . VAL A 1 198 ? -3.159 12.537 -26.437 1.00 93.81 198 VAL A N 1
ATOM 1576 C CA . VAL A 1 198 ? -3.845 11.266 -26.752 1.00 93.81 198 VAL A CA 1
ATOM 1577 C C . VAL A 1 198 ? -3.438 10.130 -25.808 1.00 93.81 198 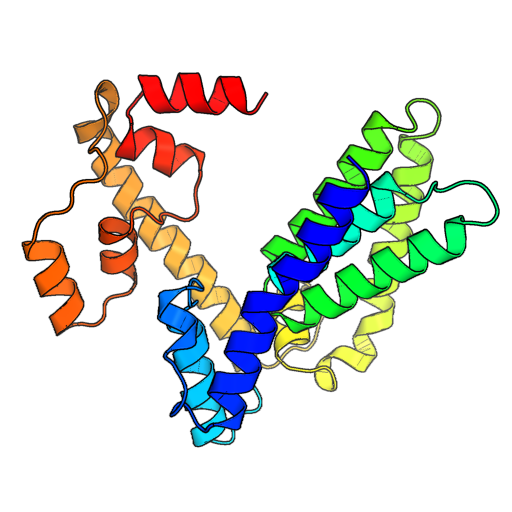VAL A C 1
ATOM 1579 O O . VAL A 1 198 ? -4.191 9.175 -25.635 1.00 93.81 198 VAL A O 1
ATOM 1582 N N . GLY A 1 199 ? -2.282 10.245 -25.160 1.00 94.44 199 GLY A N 1
ATOM 1583 C CA . GLY A 1 199 ? -1.642 9.154 -24.441 1.00 94.44 199 GLY A CA 1
ATOM 1584 C C . GLY A 1 199 ? -0.833 8.244 -25.362 1.00 94.44 199 GLY A C 1
ATOM 1585 O O . GLY A 1 199 ? -1.018 8.207 -26.581 1.00 94.44 199 GLY A O 1
ATOM 1586 N N . LYS A 1 200 ? 0.083 7.495 -24.755 1.00 92.00 200 LYS A N 1
ATOM 1587 C CA . LYS A 1 200 ? 0.916 6.475 -25.398 1.00 92.00 200 LYS A CA 1
ATOM 1588 C C . LYS A 1 200 ? 0.137 5.191 -25.697 1.00 92.00 200 LYS A C 1
ATOM 1590 O O . LYS A 1 200 ? 0.526 4.408 -26.563 1.00 92.00 200 LYS A O 1
ATOM 1595 N N . GLY A 1 201 ? -0.977 4.979 -24.997 1.00 89.94 201 GLY A N 1
ATOM 1596 C CA . GLY A 1 201 ? -1.707 3.719 -24.976 1.00 89.94 201 GLY A CA 1
ATOM 1597 C C . GLY A 1 201 ? -0.936 2.610 -24.255 1.00 89.94 201 GLY A C 1
ATOM 1598 O O . GLY A 1 201 ? 0.165 2.806 -23.753 1.00 89.94 201 GLY A O 1
ATOM 1599 N N . PHE A 1 202 ? -1.517 1.410 -24.234 1.00 89.12 202 PHE A N 1
ATOM 1600 C CA . PHE A 1 202 ? -0.951 0.233 -23.552 1.00 89.12 202 PHE A CA 1
ATOM 1601 C C . PHE A 1 202 ? -0.075 -0.647 -24.458 1.00 89.12 202 PHE A C 1
ATOM 1603 O O . PHE A 1 202 ? 0.147 -1.828 -24.182 1.00 89.12 202 PHE A O 1
ATOM 1610 N N . ALA A 1 203 ? 0.342 -0.108 -25.604 1.00 85.88 203 ALA A N 1
ATOM 1611 C CA . ALA A 1 203 ? 1.233 -0.800 -26.517 1.00 85.88 203 ALA A CA 1
ATOM 1612 C C . ALA A 1 203 ? 2.686 -0.503 -26.135 1.00 85.88 203 ALA A C 1
ATOM 1614 O O . ALA A 1 203 ? 3.048 0.633 -25.833 1.00 85.88 203 ALA A O 1
ATOM 1615 N N . PHE A 1 204 ? 3.541 -1.517 -26.222 1.00 83.50 204 PHE A N 1
ATOM 1616 C CA . PHE A 1 204 ? 4.978 -1.369 -26.025 1.00 83.50 204 PHE A CA 1
ATOM 1617 C C . PHE A 1 204 ? 5.736 -1.819 -27.273 1.00 83.50 204 PHE A C 1
ATOM 1619 O O . PHE A 1 204 ? 5.295 -2.693 -28.023 1.00 83.50 204 PHE A O 1
ATOM 1626 N N . ASN A 1 205 ? 6.904 -1.221 -27.502 1.00 83.62 205 ASN A N 1
ATOM 1627 C CA . ASN A 1 205 ? 7.772 -1.632 -28.597 1.00 83.62 205 ASN A CA 1
ATOM 1628 C C . ASN A 1 205 ? 8.466 -2.957 -28.247 1.00 83.62 205 ASN A C 1
ATOM 1630 O O . ASN A 1 205 ? 8.989 -3.114 -27.142 1.00 83.62 205 ASN A O 1
ATOM 1634 N N . LYS A 1 206 ? 8.537 -3.889 -29.203 1.00 84.56 206 LYS A N 1
ATOM 1635 C CA . LYS A 1 206 ? 9.304 -5.133 -29.059 1.00 84.56 206 LYS A CA 1
ATOM 1636 C C . LYS A 1 206 ? 10.767 -4.877 -28.667 1.00 84.56 206 LYS A C 1
ATOM 1638 O O . LYS A 1 206 ? 11.315 -5.646 -27.889 1.00 84.56 206 LYS A O 1
ATOM 1643 N N . SER A 1 207 ? 11.372 -3.776 -29.111 1.00 84.38 207 SER A N 1
ATOM 1644 C CA . SER A 1 207 ? 12.739 -3.406 -28.722 1.00 84.38 207 SER A CA 1
ATOM 1645 C C . SER A 1 207 ? 12.910 -3.201 -27.212 1.00 84.38 207 SER A C 1
ATOM 1647 O O . SER A 1 207 ? 13.970 -3.513 -26.675 1.00 84.38 207 SER A O 1
ATOM 1649 N N . LEU A 1 208 ? 11.872 -2.733 -26.505 1.00 81.81 208 LEU A N 1
ATOM 1650 C CA . LEU A 1 208 ? 11.883 -2.641 -25.042 1.00 81.81 208 LEU A CA 1
ATOM 1651 C C . LEU A 1 208 ? 11.872 -4.032 -24.416 1.00 81.81 208 LEU A C 1
ATOM 1653 O O . LEU A 1 208 ? 12.602 -4.277 -23.458 1.00 81.81 208 LEU A O 1
ATOM 1657 N N . LEU A 1 209 ? 11.079 -4.951 -24.975 1.00 83.19 209 LEU A N 1
ATOM 1658 C CA . LEU A 1 209 ? 11.054 -6.339 -24.526 1.00 83.19 209 LEU A CA 1
ATOM 1659 C C . LEU A 1 209 ? 12.422 -7.000 -24.716 1.00 83.19 209 LEU A C 1
ATOM 1661 O O . LEU A 1 209 ? 12.926 -7.613 -23.781 1.00 83.19 209 LEU A O 1
ATOM 1665 N N . ASP A 1 210 ? 13.055 -6.808 -25.872 1.00 82.62 210 ASP A N 1
ATOM 1666 C CA . ASP A 1 210 ? 14.396 -7.329 -26.149 1.00 82.62 210 ASP A CA 1
ATOM 1667 C C . ASP A 1 210 ? 15.446 -6.708 -25.201 1.00 82.62 210 ASP A C 1
ATOM 1669 O O . ASP A 1 210 ? 16.309 -7.399 -24.662 1.00 82.62 210 ASP A O 1
ATOM 1673 N N . ALA A 1 211 ? 15.349 -5.408 -24.907 1.00 79.50 211 ALA A N 1
ATOM 1674 C CA . ALA A 1 211 ? 16.229 -4.753 -23.938 1.00 79.50 211 ALA A CA 1
ATOM 1675 C C . ALA A 1 211 ? 16.018 -5.267 -22.500 1.00 79.50 211 ALA A C 1
ATOM 1677 O O . ALA A 1 211 ? 16.981 -5.394 -21.733 1.00 79.50 211 ALA A O 1
ATOM 1678 N N . TYR A 1 212 ? 14.774 -5.584 -22.130 1.00 80.00 212 TYR A N 1
ATOM 1679 C CA . TYR A 1 212 ? 14.450 -6.195 -20.846 1.00 80.00 212 TYR A CA 1
ATOM 1680 C C . TYR A 1 212 ? 15.026 -7.607 -20.732 1.00 80.00 212 TYR A C 1
ATOM 1682 O O . TYR A 1 212 ? 15.680 -7.896 -19.733 1.00 80.00 212 TYR A O 1
ATOM 1690 N N . THR A 1 213 ? 14.845 -8.470 -21.736 1.00 77.25 213 THR A N 1
ATOM 1691 C CA . THR A 1 213 ? 15.309 -9.867 -21.671 1.00 77.25 213 THR A CA 1
ATOM 1692 C C . THR A 1 213 ? 16.831 -9.988 -21.597 1.00 77.25 213 THR A C 1
ATOM 1694 O O . THR A 1 213 ? 17.334 -10.912 -20.963 1.00 77.25 213 THR A O 1
ATOM 1697 N N . VAL A 1 214 ? 17.575 -9.038 -22.173 1.00 73.31 214 VAL A N 1
ATOM 1698 C CA . VAL A 1 214 ? 19.048 -9.039 -22.138 1.00 73.31 214 VAL A CA 1
ATOM 1699 C C . VAL A 1 214 ? 19.609 -8.591 -20.785 1.00 73.31 214 VAL A C 1
ATOM 1701 O O . VAL A 1 214 ? 20.645 -9.095 -20.357 1.00 73.31 214 VAL A O 1
ATOM 1704 N N . ARG A 1 215 ? 18.971 -7.627 -20.109 1.00 69.25 215 ARG A N 1
ATOM 1705 C CA . ARG A 1 215 ? 19.526 -6.995 -18.892 1.00 69.25 215 ARG A CA 1
ATOM 1706 C C . ARG A 1 215 ? 18.709 -7.220 -17.621 1.00 69.25 215 ARG A C 1
ATOM 1708 O O . ARG A 1 215 ? 19.104 -6.713 -16.576 1.00 69.25 215 ARG A O 1
ATOM 1715 N N . TYR A 1 216 ? 17.564 -7.898 -17.710 1.00 71.31 216 TYR A N 1
ATOM 1716 C CA . TYR A 1 216 ? 16.560 -8.001 -16.643 1.00 71.31 216 TYR A CA 1
ATOM 1717 C C . TYR A 1 216 ? 16.280 -6.652 -15.966 1.00 71.31 216 TYR A C 1
ATOM 1719 O O . TYR A 1 216 ? 16.110 -6.549 -14.751 1.00 71.31 216 TYR A O 1
ATOM 1727 N N . ASN A 1 217 ? 16.253 -5.579 -16.763 1.00 79.56 217 ASN A N 1
ATOM 1728 C CA . ASN A 1 217 ? 16.163 -4.229 -16.233 1.00 79.56 217 ASN A CA 1
ATOM 1729 C C . ASN A 1 217 ? 14.733 -3.946 -15.761 1.00 79.56 217 ASN A C 1
ATOM 1731 O O . ASN A 1 217 ? 13.828 -3.694 -16.560 1.00 79.56 217 ASN A O 1
ATOM 1735 N N . THR A 1 218 ? 14.538 -3.956 -14.444 1.00 80.38 218 THR A N 1
ATOM 1736 C CA . THR A 1 218 ? 13.243 -3.708 -13.801 1.00 80.38 218 THR A CA 1
ATOM 1737 C C . THR A 1 218 ? 12.647 -2.359 -14.186 1.00 80.38 218 THR A C 1
ATOM 1739 O O . THR A 1 218 ? 11.425 -2.233 -14.200 1.00 80.38 218 THR A O 1
ATOM 1742 N N . ARG A 1 219 ? 13.479 -1.374 -14.552 1.00 84.94 219 ARG A N 1
ATOM 1743 C CA . ARG A 1 219 ? 13.007 -0.069 -15.014 1.00 84.94 219 ARG A CA 1
ATOM 1744 C C . ARG A 1 219 ? 12.264 -0.170 -16.344 1.00 84.94 219 ARG A C 1
ATOM 1746 O O . ARG A 1 219 ? 11.134 0.279 -16.462 1.00 84.94 219 ARG A O 1
ATOM 1753 N N . ILE A 1 220 ? 12.863 -0.857 -17.316 1.00 84.69 220 ILE A N 1
ATOM 1754 C CA . ILE A 1 220 ? 12.257 -1.099 -18.635 1.00 84.69 220 ILE A CA 1
ATOM 1755 C C . ILE A 1 220 ? 10.966 -1.909 -18.484 1.00 84.69 220 ILE A C 1
ATOM 1757 O O . ILE A 1 220 ? 9.960 -1.616 -19.127 1.00 84.69 220 ILE A O 1
ATOM 1761 N N . ASN A 1 221 ? 10.963 -2.885 -17.574 1.00 84.88 221 ASN A N 1
ATOM 1762 C CA . ASN A 1 221 ? 9.767 -3.666 -17.281 1.00 84.88 221 ASN A CA 1
ATOM 1763 C C . ASN A 1 221 ? 8.593 -2.802 -16.786 1.00 84.88 221 ASN A C 1
ATOM 1765 O O . ASN A 1 221 ? 7.448 -3.126 -17.086 1.00 84.88 221 ASN A O 1
ATOM 1769 N N . ALA A 1 222 ? 8.842 -1.700 -16.067 1.00 86.62 222 ALA A N 1
ATOM 1770 C CA . ALA A 1 222 ? 7.771 -0.792 -15.650 1.00 86.62 222 ALA A CA 1
ATOM 1771 C C . ALA A 1 222 ? 7.062 -0.146 -16.848 1.00 86.62 222 ALA A C 1
ATOM 1773 O O . ALA A 1 222 ? 5.847 0.011 -16.804 1.00 86.62 222 ALA A O 1
ATOM 1774 N N . PHE A 1 223 ? 7.791 0.162 -17.924 1.00 89.12 223 PHE A N 1
ATOM 1775 C CA . PHE A 1 223 ? 7.228 0.728 -19.152 1.00 89.12 223 PHE A CA 1
ATOM 1776 C C . PHE A 1 223 ? 6.520 -0.323 -20.007 1.00 89.12 223 PHE A C 1
ATOM 1778 O O . PHE A 1 223 ? 5.467 -0.037 -20.558 1.00 89.12 223 PHE A O 1
ATOM 1785 N N . ILE A 1 224 ? 7.047 -1.549 -20.086 1.00 87.31 224 ILE A N 1
ATOM 1786 C CA . ILE A 1 224 ? 6.373 -2.660 -20.787 1.00 87.31 224 ILE A CA 1
ATOM 1787 C C . ILE A 1 224 ? 5.057 -3.020 -20.088 1.00 87.31 224 ILE A C 1
ATOM 1789 O O . ILE A 1 224 ? 4.047 -3.282 -20.733 1.00 87.31 224 ILE A O 1
ATOM 1793 N N . ALA A 1 225 ? 5.073 -3.058 -18.755 1.00 85.75 225 ALA A N 1
ATOM 1794 C CA . ALA A 1 225 ? 3.922 -3.438 -17.946 1.00 85.75 225 ALA A CA 1
ATOM 1795 C C . ALA A 1 225 ? 3.000 -2.259 -17.591 1.00 85.75 225 ALA A C 1
ATOM 1797 O O . ALA A 1 225 ? 2.028 -2.476 -16.866 1.00 85.75 225 ALA A O 1
ATOM 1798 N N . HIS A 1 226 ? 3.324 -1.036 -18.031 1.00 87.88 226 HIS A N 1
ATOM 1799 C CA . HIS A 1 226 ? 2.625 0.206 -17.669 1.00 87.88 226 HIS A CA 1
ATOM 1800 C C . HIS A 1 226 ? 2.431 0.369 -16.146 1.00 87.88 226 HIS A C 1
ATOM 1802 O O . HIS A 1 226 ? 1.409 0.839 -15.646 1.00 87.88 226 HIS A O 1
ATOM 1808 N N . ASN A 1 227 ? 3.423 -0.071 -15.368 1.00 86.38 227 ASN A N 1
ATOM 1809 C CA . ASN A 1 227 ? 3.393 -0.079 -13.911 1.00 86.38 227 ASN A CA 1
ATOM 1810 C C . ASN A 1 227 ? 4.336 0.985 -13.339 1.00 86.38 227 ASN A C 1
ATOM 1812 O O . ASN A 1 227 ? 5.336 0.678 -12.688 1.00 86.38 227 ASN A O 1
ATOM 1816 N N . TYR A 1 228 ? 3.983 2.249 -13.559 1.00 89.19 228 TYR A N 1
ATOM 1817 C CA . TYR A 1 228 ? 4.750 3.406 -13.088 1.00 89.19 228 TYR A CA 1
ATOM 1818 C C . TYR A 1 228 ? 4.629 3.648 -11.580 1.00 89.19 228 TYR A C 1
ATOM 1820 O O . TYR A 1 228 ? 5.281 4.533 -11.041 1.00 89.19 228 TYR A O 1
ATOM 1828 N N . HIS A 1 229 ? 3.781 2.897 -10.868 1.00 87.69 229 HIS A N 1
ATOM 1829 C CA . HIS A 1 229 ? 3.511 3.100 -9.439 1.00 87.69 229 HIS A CA 1
ATOM 1830 C C . HIS A 1 229 ? 3.020 4.520 -9.072 1.00 87.69 229 HIS A C 1
ATOM 1832 O O . HIS A 1 229 ? 3.114 4.921 -7.912 1.00 87.69 229 HIS A O 1
ATOM 1838 N N . SER A 1 230 ? 2.455 5.255 -10.034 1.00 89.81 230 SER A N 1
ATOM 1839 C CA . SER A 1 230 ? 1.826 6.563 -9.839 1.00 89.81 230 SER A CA 1
ATOM 1840 C C . SER A 1 230 ? 0.569 6.651 -10.702 1.00 89.81 230 SER A C 1
ATOM 1842 O O . SER A 1 230 ? 0.657 6.704 -11.922 1.00 89.81 230 SER A O 1
ATOM 1844 N N . GLY A 1 231 ? -0.607 6.645 -10.067 1.00 88.69 231 GLY A N 1
ATOM 1845 C CA . GLY A 1 231 ? -1.898 6.685 -10.768 1.00 88.69 231 GLY A CA 1
ATOM 1846 C C . GLY A 1 231 ? -2.067 7.913 -11.674 1.00 88.69 231 GLY A C 1
ATOM 1847 O O . GLY A 1 231 ? -2.363 7.734 -12.852 1.00 88.69 231 GLY A O 1
ATOM 1848 N N . PRO A 1 232 ? -1.828 9.142 -11.175 1.00 90.94 232 PRO A N 1
ATOM 1849 C CA . PRO A 1 232 ? -1.855 10.354 -11.994 1.00 90.94 232 PRO A CA 1
ATOM 1850 C C . PRO A 1 232 ? -0.937 10.275 -13.218 1.00 90.94 232 PRO A C 1
ATOM 1852 O O . PRO A 1 232 ? -1.357 10.619 -14.319 1.00 90.94 232 PRO A O 1
ATOM 1855 N N . LEU A 1 233 ? 0.289 9.776 -13.033 1.00 92.19 233 LEU A N 1
ATOM 1856 C CA . LEU A 1 233 ? 1.272 9.664 -14.107 1.00 92.19 233 LEU A CA 1
ATOM 1857 C C . LEU A 1 233 ? 0.878 8.595 -15.130 1.00 92.19 233 LEU A C 1
ATOM 1859 O O . LEU A 1 233 ? 0.953 8.861 -16.321 1.00 92.19 233 LEU A O 1
ATOM 1863 N N . SER A 1 234 ? 0.387 7.433 -14.682 1.00 92.38 234 SER A N 1
ATOM 1864 C CA . SER A 1 234 ? -0.175 6.396 -15.558 1.00 92.38 234 SER A CA 1
ATOM 1865 C C . SER A 1 234 ? -1.321 6.941 -16.407 1.00 92.38 234 SER A C 1
ATOM 1867 O O . SER A 1 234 ? -1.331 6.752 -17.616 1.00 92.38 234 SER A O 1
ATOM 1869 N N . LEU A 1 235 ? -2.279 7.651 -15.800 1.00 93.56 235 LEU A N 1
ATOM 1870 C CA . LEU A 1 235 ? -3.401 8.227 -16.545 1.00 93.56 235 LEU A CA 1
ATOM 1871 C C . LEU A 1 235 ? -2.923 9.250 -17.579 1.00 93.56 235 LEU A C 1
ATOM 1873 O O . LEU A 1 235 ? -3.407 9.247 -18.705 1.00 93.56 235 LEU A O 1
ATOM 1877 N N . LEU A 1 236 ? -1.982 10.113 -17.198 1.00 94.38 236 LEU A N 1
ATOM 1878 C CA . LEU A 1 236 ? -1.473 11.160 -18.074 1.00 94.38 236 LEU A CA 1
ATOM 1879 C C . LEU A 1 236 ? -0.639 10.595 -19.229 1.00 94.38 236 LEU A C 1
ATOM 1881 O O . LEU A 1 236 ? -0.820 11.015 -20.366 1.00 94.38 236 LEU A O 1
ATOM 1885 N N . LEU A 1 237 ? 0.249 9.640 -18.952 1.00 94.38 237 LEU A N 1
ATOM 1886 C CA . LEU A 1 237 ? 1.149 9.068 -19.948 1.00 94.38 237 LEU A CA 1
ATOM 1887 C C . LEU A 1 237 ? 0.433 8.064 -20.857 1.00 94.38 237 LEU A C 1
ATOM 1889 O O . LEU A 1 237 ? 0.565 8.150 -22.075 1.00 94.38 237 LEU A O 1
ATOM 1893 N N . ASP A 1 238 ? -0.356 7.140 -20.304 1.00 94.50 238 ASP A N 1
ATOM 1894 C CA . ASP A 1 238 ? -0.991 6.080 -21.099 1.00 94.50 238 ASP A CA 1
ATOM 1895 C C . ASP A 1 238 ? -2.254 6.571 -21.816 1.00 94.50 238 ASP A C 1
ATOM 1897 O O . ASP A 1 238 ? -2.550 6.108 -22.916 1.00 94.50 238 ASP A O 1
ATOM 1901 N N . LEU A 1 239 ? -3.003 7.505 -21.221 1.00 95.31 239 LEU A N 1
ATOM 1902 C CA . LEU A 1 239 ? -4.327 7.924 -21.707 1.00 95.31 239 LEU A CA 1
ATOM 1903 C C . LEU A 1 239 ? -4.441 9.431 -22.001 1.00 95.31 239 LEU A C 1
ATOM 1905 O O . LEU A 1 239 ? -5.527 9.911 -22.345 1.00 95.31 239 LEU A O 1
ATOM 1909 N N . GLY A 1 240 ? -3.352 10.188 -21.847 1.00 95.00 240 GLY A N 1
ATOM 1910 C CA . GLY A 1 240 ? -3.317 11.621 -22.120 1.00 95.00 240 GLY A CA 1
ATOM 1911 C C . GLY A 1 240 ? -4.178 12.446 -21.161 1.00 95.00 240 GLY A C 1
ATOM 1912 O O . GLY A 1 240 ? -4.683 11.980 -20.135 1.00 95.00 240 GLY A O 1
ATOM 1913 N N . LEU A 1 241 ? -4.397 13.709 -21.524 1.00 95.56 241 LEU A N 1
ATOM 1914 C CA . LEU A 1 241 ? -5.206 14.657 -20.759 1.00 95.56 241 LEU A CA 1
ATOM 1915 C C . LEU A 1 241 ? -6.640 14.167 -20.555 1.00 95.56 241 LEU A C 1
ATOM 1917 O O . LEU A 1 241 ? -7.195 14.349 -19.474 1.00 95.56 241 LEU A O 1
ATOM 1921 N N . ALA A 1 242 ? -7.242 13.529 -21.561 1.00 94.06 242 ALA A N 1
ATOM 1922 C CA . ALA A 1 242 ? -8.606 13.020 -21.454 1.00 94.06 242 ALA A CA 1
ATOM 1923 C C . ALA A 1 242 ? -8.720 11.935 -20.372 1.00 94.06 242 ALA A C 1
ATOM 1925 O O . ALA A 1 242 ? -9.625 11.993 -19.532 1.00 94.06 242 ALA A O 1
ATOM 1926 N N . GLY A 1 243 ? -7.785 10.980 -20.353 1.00 92.50 243 GLY A N 1
ATOM 1927 C CA . GLY A 1 243 ? -7.730 9.946 -19.325 1.00 92.50 243 GLY A CA 1
ATOM 1928 C C . GLY A 1 243 ? -7.370 10.496 -17.951 1.00 92.50 243 GLY A C 1
ATOM 1929 O O . GLY A 1 243 ? -7.998 10.115 -16.966 1.00 92.50 243 GLY A O 1
ATOM 1930 N N . PHE A 1 244 ? -6.433 11.443 -17.877 1.00 94.44 244 PHE A N 1
ATOM 1931 C CA . PHE A 1 244 ? -6.088 12.134 -16.635 1.00 94.44 244 PHE A CA 1
ATOM 1932 C C . PHE A 1 244 ? -7.287 12.863 -16.022 1.00 94.44 244 PHE A C 1
ATOM 1934 O O . PHE A 1 244 ? -7.605 12.638 -14.854 1.00 94.44 244 PHE A O 1
ATOM 1941 N N . ILE A 1 245 ? -7.987 13.688 -16.804 1.00 93.94 245 ILE A N 1
ATOM 1942 C CA . ILE A 1 245 ? -9.154 14.449 -16.342 1.00 93.94 245 ILE A CA 1
ATOM 1943 C C . ILE A 1 245 ? -10.269 13.491 -15.929 1.00 93.94 245 ILE A C 1
ATOM 1945 O O . ILE A 1 245 ? -10.750 13.560 -14.801 1.00 93.94 245 ILE A O 1
ATOM 1949 N N . THR A 1 246 ? -10.655 12.565 -16.809 1.00 92.38 246 THR A N 1
ATOM 1950 C CA . THR A 1 246 ? -11.770 11.644 -16.544 1.00 92.38 246 THR A CA 1
ATOM 1951 C C . THR A 1 246 ? -11.464 10.728 -15.362 1.00 92.38 246 THR A C 1
ATOM 1953 O O . THR A 1 246 ? -12.293 10.569 -14.471 1.00 92.38 246 THR A O 1
ATOM 1956 N N . GLY A 1 247 ? -10.260 10.155 -15.317 1.00 89.12 247 GLY A N 1
ATOM 1957 C CA . GLY A 1 247 ? -9.827 9.273 -14.238 1.00 89.12 247 GLY A CA 1
ATOM 1958 C C . GLY A 1 247 ? -9.742 9.995 -12.896 1.00 89.12 247 GLY A C 1
ATOM 1959 O O . GLY A 1 247 ? -10.206 9.460 -11.896 1.00 89.12 247 GLY A O 1
ATOM 1960 N N . THR A 1 248 ? -9.233 11.228 -12.869 1.00 87.94 248 THR A N 1
ATOM 1961 C CA . THR A 1 248 ? -9.189 12.032 -11.637 1.00 87.94 248 THR A CA 1
ATOM 1962 C C . THR A 1 248 ? -10.591 12.418 -11.170 1.00 87.94 248 THR A C 1
ATOM 1964 O O . THR A 1 248 ? -10.875 12.322 -9.981 1.00 87.94 248 THR A O 1
ATOM 1967 N N . LEU A 1 249 ? -11.492 12.789 -12.085 1.00 86.44 249 LEU A N 1
ATOM 1968 C CA . LEU A 1 249 ? -12.885 13.109 -11.752 1.00 86.44 249 LEU A CA 1
ATOM 1969 C C . LEU A 1 249 ? -13.656 11.908 -11.196 1.00 86.44 249 LEU A C 1
ATOM 1971 O O . LEU A 1 249 ? -14.517 12.094 -10.349 1.00 86.44 249 LEU A O 1
ATOM 1975 N N . LEU A 1 250 ? -13.350 10.687 -11.641 1.00 79.06 250 LEU A N 1
ATOM 1976 C CA . LEU A 1 250 ? -13.952 9.463 -11.099 1.00 79.06 250 LEU A CA 1
ATOM 1977 C C . LEU A 1 250 ? -13.388 9.059 -9.725 1.00 79.06 250 LEU A C 1
ATOM 1979 O O . LEU A 1 250 ? -13.954 8.184 -9.071 1.00 79.06 250 LEU A O 1
ATOM 1983 N N . LEU A 1 251 ? -12.267 9.653 -9.303 1.00 68.19 251 LEU A N 1
ATOM 1984 C CA . LEU A 1 251 ? -11.633 9.409 -8.004 1.00 68.19 251 LEU A CA 1
ATOM 1985 C C . LEU A 1 251 ? -12.058 10.418 -6.918 1.00 68.19 251 LEU A C 1
ATOM 1987 O O . LEU A 1 251 ? -11.680 10.228 -5.759 1.00 68.19 251 LEU A O 1
ATOM 1991 N N . ILE A 1 252 ? -12.814 11.463 -7.278 1.00 52.03 252 ILE A N 1
ATOM 1992 C CA . ILE A 1 252 ? -13.391 12.483 -6.379 1.00 52.03 252 ILE A CA 1
ATOM 1993 C C . ILE A 1 252 ? -14.864 12.154 -6.123 1.00 52.03 252 ILE A C 1
ATOM 1995 O O . ILE A 1 252 ? -15.281 12.254 -4.946 1.00 52.03 252 ILE A O 1
#

Secondary structure (DSSP, 8-state):
-HHHHHHHHHHTTHHHHHHHHHHHTTT---GGGGTS---HHHHHHHHHHHHTT-S------HHHHHHHHHHHHHH--SSSTTHHHHHHHHHHHHHHHHHTT-HHHHHHHHHHHHHHHHHH-TTTHHHHHHHHHHHHHHHHHHHGGGGGGS-HHHHHHHTT-TT----HHHHHHHHHHHHHHHHHHHHHHHHHHHHTTT---S---HHHHHHHHHH--HHHHHHHTT--S-HHHHHHHHHHHHHHHHHHHHT-

Radius of gyration: 20.6 Å; chains: 1; bounding box: 45×43×52 Å

Foldseek 3Di:
DLVVLVVQLVVLCLQQVLLCVCVVVLNPDNVSCVVPPDPVVVSVVLSVCVVVVHLDNAGPCLSNLVSLLVNLLVPADCDDDCVVVSVVSNVVSLVSQLSRLDLVSNVVSLVVVLVSLVVPPVPCSVVVNVVVVVVVVVVVVVCQVVLVVDRLSNVNNCLVPPSHDGDPVSNVVSVVVVVLLVVLLVVLVVQLVVQQAAAPALDDDVVLVVVCVVPVDVSSVCNNRLPSVDPLSSQCHHGHPVSNVVVVVVVD

Sequence (252 aa):
MKRAMILMLLFSLIPVFAQILFFASGGTIYQQYAFVKAYATGLLGTLEGMESGGQTARLYFQGFGMSLLFFALAFFSFEGRKKLLLILCILLALGISLLSGFRNVILGIMGTLFLFIMLTYPKKRIPVTIAVGLSFVTFLVALTPFIPSLPGGVQRSLSFVPWYDIPYEVRYEAEVSLEWRFDIWDMAWEEVPDYLVVGKGFAFNKSLLDAYTVRYNTRINAFIAHNYHSGPLSLLLDLGLAGFITGTLLLI